Protein AF-A0ABD2ZLQ4-F1 (afdb_monomer)

Radius of gyration: 20.88 Å; Cα contacts (8 Å, |Δi|>4): 269; chains: 1; bounding box: 53×41×51 Å

Sequence (184 aa):
MVAVKELLEQHLCVRVREGKVFFWFDNWTGYGPLTCSTPPQFDILLNQAWRGNSWDVDLIHASCLSFNLGWLSDKSLNLSYEKDIFSWILLPLLKFKVRHATSISWLQSDLIHCLHQIQQPKIHHVVNWNKPPKGFYKLNTDGACKSSSGRGLIREHQGNVHSAFSSWYSVNGTSLKAEAFALL

Solvent-accessible surface area (backbone atoms only — not comparable to full-atom values): 11184 Å² total; per-residue (Å²): 114,66,70,60,50,58,54,47,59,42,29,34,31,63,51,68,18,48,24,90,44,54,53,47,64,34,21,86,80,75,84,28,26,48,43,80,82,52,71,58,80,55,91,48,37,33,49,70,40,45,49,96,91,39,71,39,58,67,63,50,38,74,25,31,77,86,62,86,62,76,71,51,79,82,57,83,80,76,69,42,96,47,80,60,43,53,26,40,47,88,46,104,89,44,79,44,78,67,83,79,92,76,87,74,94,76,46,82,63,53,48,66,49,44,71,77,57,79,83,72,88,85,83,84,79,86,84,73,94,69,65,38,59,85,96,38,72,41,81,47,63,47,30,36,35,94,74,25,21,23,27,34,39,36,20,35,38,90,58,51,78,75,46,74,52,72,52,74,67,88,49,93,68,45,52,70,51,19,39,58,57,25,76,108

Structure (mmCIF, N/CA/C/O backbone):
data_AF-A0ABD2ZLQ4-F1
#
_entry.id   AF-A0ABD2ZLQ4-F1
#
loop_
_atom_site.group_PDB
_atom_site.id
_atom_site.type_symbol
_atom_site.label_atom_id
_atom_site.label_alt_id
_atom_site.label_comp_id
_atom_site.label_asym_id
_atom_site.label_entity_id
_atom_site.label_seq_id
_atom_site.pdbx_PDB_ins_code
_atom_site.Cartn_x
_atom_site.Cartn_y
_atom_site.Cartn_z
_atom_site.occupancy
_atom_site.B_iso_or_equiv
_atom_site.auth_seq_id
_atom_site.auth_comp_id
_atom_site.auth_asym_id
_atom_site.auth_atom_id
_atom_site.pdbx_PDB_model_num
ATOM 1 N N . MET A 1 1 ? 5.084 4.001 16.561 1.00 40.03 1 MET A N 1
ATOM 2 C CA . MET A 1 1 ? 4.147 3.691 15.450 1.00 40.03 1 MET A CA 1
ATOM 3 C C . MET A 1 1 ? 4.720 3.998 14.055 1.00 40.03 1 MET A C 1
ATOM 5 O O . MET A 1 1 ? 4.479 3.211 13.153 1.00 40.03 1 MET A O 1
ATOM 9 N N . VAL A 1 2 ? 5.506 5.072 13.868 1.00 37.88 2 VAL A N 1
ATOM 10 C CA . VAL A 1 2 ? 6.148 5.427 12.575 1.00 37.88 2 VAL A CA 1
ATOM 11 C C . VAL A 1 2 ? 7.155 4.368 12.094 1.00 37.88 2 VAL A C 1
ATOM 13 O O . VAL A 1 2 ? 7.028 3.883 10.978 1.00 37.88 2 VAL A O 1
ATOM 16 N N . ALA A 1 3 ? 8.040 3.892 12.976 1.00 45.16 3 ALA A N 1
ATOM 17 C CA . ALA A 1 3 ? 9.060 2.897 12.621 1.00 45.16 3 ALA A CA 1
ATOM 18 C C . ALA A 1 3 ? 8.490 1.547 12.132 1.00 45.16 3 ALA A C 1
ATOM 20 O O . ALA A 1 3 ? 9.051 0.912 11.250 1.00 45.16 3 ALA A O 1
ATOM 21 N N . VAL A 1 4 ? 7.346 1.107 12.674 1.00 46.72 4 VAL A N 1
ATOM 22 C CA . VAL A 1 4 ? 6.688 -0.146 12.248 1.00 46.72 4 VAL A CA 1
ATOM 23 C C . VAL A 1 4 ? 6.050 0.014 10.870 1.00 46.72 4 VAL A C 1
ATOM 25 O O . VAL A 1 4 ? 6.062 -0.921 10.079 1.00 46.72 4 VAL A O 1
ATOM 28 N N . LYS A 1 5 ? 5.510 1.199 10.569 1.00 51.84 5 LYS A N 1
ATOM 29 C CA . LYS A 1 5 ? 4.950 1.515 9.254 1.00 51.84 5 LYS A CA 1
ATOM 30 C C . LYS A 1 5 ? 6.048 1.545 8.186 1.00 51.84 5 LYS A C 1
ATOM 32 O O . LYS A 1 5 ? 5.888 0.889 7.165 1.00 51.84 5 LYS A O 1
ATOM 37 N N . GLU A 1 6 ? 7.144 2.254 8.447 1.00 58.50 6 GLU A N 1
ATOM 38 C CA . GLU A 1 6 ? 8.298 2.326 7.538 1.00 58.50 6 GLU A CA 1
ATOM 39 C C . GLU A 1 6 ? 8.887 0.935 7.286 1.00 58.50 6 GLU A C 1
ATOM 41 O O . GLU A 1 6 ? 9.152 0.566 6.145 1.00 58.50 6 GLU A O 1
ATOM 46 N N . LEU A 1 7 ? 9.003 0.119 8.339 1.00 60.62 7 LEU A N 1
ATOM 47 C CA . LEU A 1 7 ? 9.470 -1.257 8.218 1.00 60.62 7 LEU A CA 1
ATOM 48 C C . LEU A 1 7 ? 8.496 -2.120 7.414 1.00 60.62 7 LEU A C 1
ATOM 50 O O . LEU A 1 7 ? 8.934 -2.904 6.581 1.00 60.62 7 LEU A O 1
ATOM 54 N N . LEU A 1 8 ? 7.184 -1.982 7.615 1.00 60.31 8 LEU A N 1
ATOM 55 C CA . LEU A 1 8 ? 6.205 -2.714 6.817 1.00 60.31 8 LEU A CA 1
ATOM 56 C C . LEU A 1 8 ? 6.315 -2.327 5.343 1.00 60.31 8 LEU A C 1
ATOM 58 O O . LEU A 1 8 ? 6.498 -3.221 4.525 1.00 60.31 8 LEU A O 1
ATOM 62 N N . GLU A 1 9 ? 6.276 -1.035 5.008 1.00 62.81 9 GLU A N 1
ATOM 63 C CA . GLU A 1 9 ? 6.362 -0.531 3.625 1.00 62.81 9 GLU A CA 1
ATOM 64 C C . GLU A 1 9 ? 7.596 -1.064 2.874 1.00 62.81 9 GLU A C 1
ATOM 66 O O . GLU A 1 9 ? 7.492 -1.396 1.696 1.00 62.81 9 GLU A O 1
ATOM 71 N N . GLN A 1 10 ? 8.724 -1.274 3.561 1.00 64.75 10 GLN A N 1
ATOM 72 C CA . GLN A 1 10 ? 9.926 -1.892 2.980 1.00 64.75 10 GLN A CA 1
ATOM 73 C C . GLN A 1 10 ? 9.760 -3.381 2.607 1.00 64.75 10 GLN A C 1
ATOM 75 O O . GLN A 1 10 ? 10.488 -3.909 1.765 1.00 64.75 10 GLN A O 1
ATOM 80 N N . HIS A 1 11 ? 8.801 -4.074 3.217 1.00 63.16 11 HIS A N 1
ATOM 81 C CA . HIS A 1 11 ? 8.560 -5.514 3.072 1.00 63.16 11 HIS A CA 1
ATOM 82 C C . HIS A 1 11 ? 7.253 -5.837 2.331 1.00 63.16 11 HIS A C 1
ATOM 84 O O . HIS A 1 11 ? 6.799 -6.990 2.318 1.00 63.16 11 HIS A O 1
ATOM 90 N N . LEU A 1 12 ? 6.629 -4.827 1.721 1.00 68.06 12 LEU A N 1
ATOM 91 C CA . LEU A 1 12 ? 5.508 -5.019 0.813 1.00 68.06 12 LEU A CA 1
ATOM 92 C C . LEU A 1 12 ? 6.016 -5.650 -0.486 1.00 68.06 12 LEU A C 1
ATOM 94 O O . LEU A 1 12 ? 6.976 -5.171 -1.075 1.00 68.06 12 LEU A O 1
ATOM 98 N N . CYS A 1 13 ? 5.368 -6.728 -0.913 1.00 67.69 13 CYS A N 1
ATOM 99 C CA . CYS A 1 13 ? 5.617 -7.386 -2.186 1.00 67.69 13 CYS A CA 1
ATOM 100 C C . CYS A 1 13 ? 4.288 -7.581 -2.913 1.00 67.69 13 CYS A C 1
ATOM 102 O O . CYS A 1 13 ? 3.323 -8.127 -2.358 1.00 67.69 13 CYS A O 1
ATOM 104 N N . VAL A 1 14 ? 4.230 -7.180 -4.175 1.00 71.25 14 VAL A N 1
ATOM 105 C CA . VAL A 1 14 ? 3.066 -7.392 -5.019 1.00 71.25 14 VAL A CA 1
ATOM 106 C C . VAL A 1 14 ? 3.261 -8.652 -5.845 1.00 71.25 14 VAL A C 1
ATOM 108 O O . VAL A 1 14 ? 4.227 -8.838 -6.578 1.00 71.25 14 VAL A O 1
ATOM 111 N N . ARG A 1 15 ? 2.273 -9.544 -5.794 1.00 74.38 15 ARG A N 1
ATOM 112 C CA . ARG A 1 15 ? 2.113 -10.544 -6.844 1.00 74.38 15 ARG A CA 1
ATOM 113 C C . ARG A 1 15 ? 1.428 -9.875 -8.026 1.00 74.38 15 ARG A C 1
ATOM 115 O O . ARG A 1 15 ? 0.209 -9.691 -8.017 1.00 74.38 15 ARG A O 1
ATOM 122 N N . VAL A 1 16 ? 2.239 -9.549 -9.018 1.00 76.25 16 VAL A N 1
ATOM 123 C CA . VAL A 1 16 ? 1.804 -8.913 -10.260 1.00 76.25 16 VAL A CA 1
ATOM 124 C C . VAL A 1 16 ? 0.937 -9.814 -11.092 1.00 76.25 16 VAL A C 1
ATOM 126 O O . VAL A 1 16 ? 1.206 -11.007 -11.240 1.00 76.25 16 VAL A O 1
ATOM 129 N N . ARG A 1 17 ? -0.098 -9.188 -11.636 1.00 84.38 17 ARG A N 1
ATOM 130 C CA . ARG A 1 17 ? -1.042 -9.732 -12.592 1.00 84.38 17 ARG A CA 1
ATOM 131 C C . ARG A 1 17 ? -1.332 -8.672 -13.651 1.00 84.38 17 ARG A C 1
ATOM 133 O O . ARG A 1 17 ? -0.634 -8.651 -14.653 1.00 84.38 17 ARG A O 1
ATOM 140 N N . GLU A 1 18 ? -2.268 -7.755 -13.433 1.00 86.38 18 GLU A N 1
ATOM 141 C CA . GLU A 1 18 ? -2.544 -6.667 -14.384 1.00 86.38 18 GLU A CA 1
ATOM 142 C C . GLU A 1 18 ? -1.438 -5.597 -14.451 1.00 86.38 18 GLU A C 1
ATOM 144 O O . GLU A 1 18 ? -1.413 -4.791 -15.385 1.00 86.38 18 GLU A O 1
ATOM 149 N N . GLY A 1 19 ? -0.524 -5.571 -13.472 1.00 83.50 19 GLY A N 1
ATOM 150 C CA . GLY A 1 19 ? 0.633 -4.676 -13.463 1.00 83.50 19 GLY A CA 1
ATOM 151 C C . GLY A 1 19 ? 0.264 -3.203 -13.270 1.00 83.50 19 GLY A C 1
ATOM 152 O O . GLY A 1 19 ? 0.996 -2.324 -13.722 1.00 83.50 19 GLY A O 1
ATOM 153 N N . LYS A 1 20 ? -0.854 -2.919 -12.590 1.00 87.12 20 LYS A N 1
ATOM 154 C CA . LYS A 1 20 ? -1.306 -1.570 -12.201 1.00 87.12 20 LYS A CA 1
ATOM 155 C C . LYS A 1 20 ? -0.690 -1.119 -10.876 1.00 87.12 20 LYS A C 1
ATOM 157 O O . LYS A 1 20 ? -1.311 -0.415 -10.080 1.00 87.12 20 LYS A O 1
ATOM 162 N N . VAL A 1 21 ? 0.551 -1.512 -10.654 1.00 82.50 21 VAL A N 1
ATOM 163 C CA . VAL A 1 21 ? 1.345 -1.146 -9.488 1.00 82.50 21 VAL A CA 1
ATOM 164 C C . VAL A 1 21 ? 2.603 -0.431 -9.928 1.00 82.50 21 VAL A C 1
ATOM 166 O O . VAL A 1 21 ? 3.103 -0.658 -11.030 1.00 82.50 21 VAL A O 1
ATOM 169 N N . PHE A 1 22 ? 3.087 0.467 -9.077 1.00 86.75 22 PHE A N 1
ATOM 170 C CA . PHE A 1 22 ? 4.250 1.277 -9.391 1.00 86.75 22 PHE A CA 1
ATOM 171 C C . PHE A 1 22 ? 5.526 0.442 -9.345 1.00 86.75 22 PHE A C 1
ATOM 173 O O . PHE A 1 22 ? 5.791 -0.255 -8.368 1.00 86.75 22 PHE A O 1
ATOM 180 N N . PHE A 1 23 ? 6.334 0.558 -10.394 1.00 87.00 23 PHE A N 1
ATOM 181 C CA . PHE A 1 23 ? 7.599 -0.158 -10.532 1.00 87.00 23 PHE A CA 1
ATOM 182 C C . PHE A 1 23 ? 8.566 0.144 -9.374 1.00 87.00 23 PHE A C 1
ATOM 184 O O . PHE A 1 23 ? 9.123 -0.774 -8.782 1.00 87.00 23 PHE A O 1
ATOM 191 N N . TRP A 1 24 ? 8.708 1.419 -9.001 1.00 85.00 24 TRP A N 1
ATOM 192 C CA . TRP A 1 24 ? 9.728 1.888 -8.055 1.00 85.00 24 TRP A CA 1
ATOM 193 C C . TRP A 1 24 ? 9.442 1.594 -6.576 1.00 85.00 24 TRP A C 1
ATOM 195 O O . TRP A 1 24 ? 10.364 1.606 -5.757 1.00 85.00 24 TRP A O 1
ATOM 205 N N . PHE A 1 25 ? 8.180 1.344 -6.223 1.00 80.56 25 PHE A N 1
ATOM 206 C CA . PHE A 1 25 ? 7.727 1.299 -4.827 1.00 80.56 25 PHE A CA 1
ATOM 207 C C . PHE A 1 25 ? 7.494 -0.107 -4.285 1.00 80.56 25 PHE A C 1
ATOM 209 O O . PHE A 1 25 ? 7.237 -0.254 -3.094 1.00 80.56 25 PHE A O 1
ATOM 216 N N . ASP A 1 26 ? 7.575 -1.131 -5.130 1.00 73.81 26 ASP A N 1
ATOM 217 C CA . ASP A 1 26 ? 7.398 -2.510 -4.692 1.00 73.81 26 ASP A CA 1
ATOM 218 C C . ASP A 1 26 ? 8.738 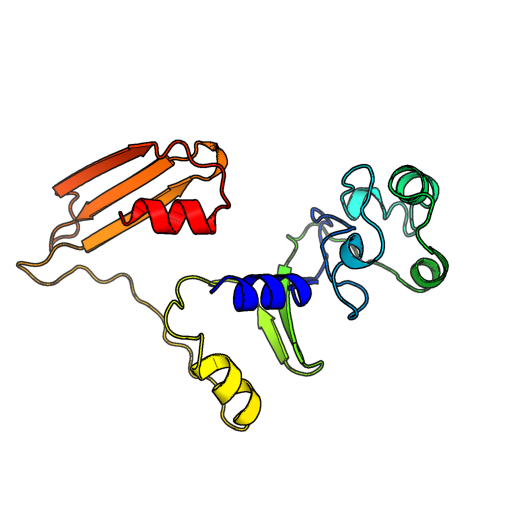-3.241 -4.548 1.00 73.81 26 ASP A C 1
ATOM 220 O O . ASP A 1 26 ? 9.728 -2.933 -5.219 1.00 73.81 26 ASP A O 1
ATOM 224 N N . ASN A 1 27 ? 8.771 -4.220 -3.644 1.00 71.19 27 ASN A N 1
ATOM 225 C CA . ASN A 1 27 ? 9.958 -5.008 -3.341 1.00 71.19 27 ASN A CA 1
ATOM 226 C C . ASN A 1 27 ? 10.058 -6.245 -4.254 1.00 71.19 27 ASN A C 1
ATOM 228 O O . ASN A 1 27 ? 10.013 -7.392 -3.802 1.00 71.19 27 ASN A O 1
ATOM 232 N N . TRP A 1 28 ? 10.196 -6.022 -5.564 1.00 69.00 28 TRP A N 1
ATOM 233 C CA . TRP A 1 28 ? 10.358 -7.101 -6.553 1.00 69.00 28 TRP A CA 1
ATOM 234 C C . TRP A 1 28 ? 11.663 -7.892 -6.381 1.00 69.00 28 TRP A C 1
ATOM 236 O O . TRP A 1 28 ? 11.757 -9.049 -6.797 1.00 69.00 28 TRP A O 1
ATOM 246 N N . THR A 1 29 ? 12.696 -7.251 -5.827 1.00 66.12 29 THR A N 1
ATOM 247 C CA . THR A 1 29 ? 14.062 -7.789 -5.728 1.00 66.12 29 THR A CA 1
ATOM 248 C C . THR A 1 29 ? 14.315 -8.554 -4.432 1.00 66.12 29 THR A C 1
ATOM 250 O O . THR A 1 29 ? 15.265 -9.328 -4.365 1.00 66.12 29 THR A O 1
ATOM 253 N N . GLY A 1 30 ? 13.482 -8.353 -3.409 1.00 64.06 30 GLY A N 1
ATOM 254 C CA . GLY A 1 30 ? 13.710 -8.840 -2.049 1.00 64.06 30 GLY A CA 1
ATOM 255 C C . GLY A 1 30 ? 14.616 -7.937 -1.200 1.00 64.06 30 GLY A C 1
ATOM 256 O O . GLY A 1 30 ? 14.757 -8.204 -0.010 1.00 64.06 30 GLY A O 1
ATOM 257 N N . TYR A 1 31 ? 15.188 -6.866 -1.765 1.00 67.31 31 TYR A N 1
ATOM 258 C CA . TYR A 1 31 ? 16.087 -5.930 -1.066 1.00 67.31 31 TYR A CA 1
ATOM 259 C C . TYR A 1 31 ? 15.407 -4.630 -0.611 1.00 67.31 31 TYR A C 1
ATOM 261 O O . TYR A 1 31 ? 16.066 -3.729 -0.099 1.00 67.31 31 TYR A O 1
ATOM 269 N N . GLY A 1 32 ? 14.091 -4.540 -0.781 1.00 68.94 32 GLY A N 1
ATOM 270 C CA . GLY A 1 32 ? 13.289 -3.354 -0.503 1.00 68.94 32 GLY A CA 1
ATOM 271 C C . GLY A 1 32 ? 12.820 -2.656 -1.785 1.00 68.94 32 GLY A C 1
ATOM 272 O O . GLY A 1 32 ? 13.180 -3.068 -2.892 1.00 68.94 32 GLY A O 1
ATOM 273 N N . PRO A 1 33 ? 11.996 -1.605 -1.650 1.00 78.81 33 PRO A N 1
ATOM 274 C CA . PRO A 1 33 ? 11.586 -0.761 -2.765 1.00 78.81 33 PRO A CA 1
ATOM 275 C C . PRO A 1 33 ? 12.791 -0.151 -3.487 1.00 78.81 33 PRO A C 1
ATOM 277 O O . PRO A 1 33 ? 13.725 0.346 -2.854 1.00 78.81 33 PRO A O 1
ATOM 280 N N . LEU A 1 34 ? 12.748 -0.114 -4.818 1.00 79.44 34 LEU A N 1
ATOM 281 C CA . LEU A 1 34 ? 13.835 0.442 -5.635 1.00 79.44 34 LEU A CA 1
ATOM 282 C C . LEU A 1 34 ? 14.079 1.936 -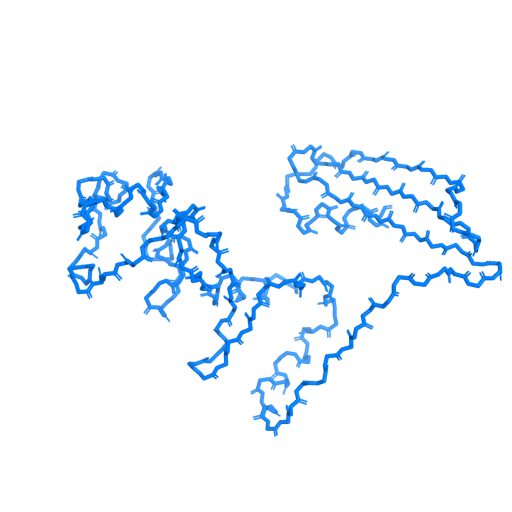5.355 1.00 79.44 34 LEU A C 1
ATOM 284 O O . LEU A 1 34 ? 15.215 2.407 -5.439 1.00 79.44 34 LEU A O 1
ATOM 288 N N . THR A 1 35 ? 13.038 2.667 -4.938 1.00 80.44 35 THR A N 1
ATOM 289 C CA . THR A 1 35 ? 13.145 4.080 -4.543 1.00 80.44 35 THR A CA 1
ATOM 290 C C . THR A 1 35 ? 14.100 4.331 -3.371 1.00 80.44 35 THR A C 1
ATOM 292 O O . THR A 1 35 ? 14.519 5.471 -3.182 1.00 80.44 35 THR A O 1
ATOM 295 N N . CYS A 1 36 ? 14.441 3.312 -2.572 1.00 75.00 36 CYS A N 1
ATOM 296 C CA . CYS A 1 36 ? 15.384 3.462 -1.464 1.00 75.00 36 CYS A CA 1
ATOM 297 C C . CYS A 1 36 ? 16.826 3.657 -1.947 1.00 75.00 36 CYS A C 1
ATOM 299 O O . CYS A 1 36 ? 17.608 4.319 -1.271 1.00 75.00 36 CYS A O 1
ATOM 301 N N . SER A 1 37 ? 17.185 3.083 -3.098 1.00 72.75 37 SER A N 1
ATOM 302 C CA . SER A 1 37 ? 18.530 3.205 -3.671 1.00 72.75 37 SER A CA 1
ATOM 303 C C . SER A 1 37 ? 18.632 4.387 -4.627 1.00 72.75 37 SER A C 1
ATOM 305 O O . SER A 1 37 ? 19.646 5.082 -4.644 1.00 72.75 37 SER A O 1
ATOM 307 N N . THR A 1 38 ? 17.583 4.623 -5.415 1.00 76.06 38 THR A N 1
ATOM 308 C CA . THR A 1 38 ? 17.546 5.692 -6.414 1.00 76.06 38 THR A CA 1
ATOM 309 C C . THR A 1 38 ? 16.118 6.222 -6.557 1.00 76.06 38 THR A C 1
ATOM 311 O O . THR A 1 38 ? 15.254 5.488 -7.045 1.00 76.06 38 THR A O 1
ATOM 314 N N . PRO A 1 39 ? 15.830 7.471 -6.153 1.00 81.50 39 PRO A N 1
ATOM 315 C CA . PRO A 1 39 ? 14.506 8.048 -6.343 1.00 81.50 39 PRO A CA 1
ATOM 316 C C . PRO A 1 39 ? 14.251 8.310 -7.839 1.00 81.50 39 PRO A C 1
ATOM 318 O O . PRO A 1 39 ? 15.116 8.883 -8.512 1.00 81.50 39 PRO A O 1
ATOM 321 N N . PRO A 1 40 ? 13.091 7.903 -8.381 1.00 86.50 40 PRO A N 1
ATOM 322 C CA . PRO A 1 40 ? 12.744 8.182 -9.767 1.00 86.50 40 PRO A CA 1
ATOM 323 C C . PRO A 1 40 ? 12.332 9.647 -9.960 1.00 86.50 40 PRO A C 1
ATOM 325 O O . PRO A 1 40 ? 11.836 10.301 -9.045 1.00 86.50 40 PRO A O 1
ATOM 328 N N . GLN A 1 41 ? 12.498 10.155 -11.179 1.00 86.75 41 GLN A N 1
ATOM 329 C CA . GLN A 1 41 ? 12.005 11.475 -11.584 1.00 86.75 41 GLN A CA 1
ATOM 330 C C . GLN A 1 41 ? 10.482 11.492 -11.752 1.00 86.75 41 GLN A C 1
ATOM 332 O O . GLN A 1 41 ? 9.846 12.520 -11.532 1.00 86.75 41 GLN A O 1
ATOM 337 N N . PHE A 1 42 ? 9.901 10.361 -12.155 1.00 87.06 42 PHE A N 1
ATOM 338 C CA . PHE A 1 42 ? 8.462 10.178 -12.292 1.00 87.06 42 PHE A CA 1
ATOM 339 C C . PHE A 1 42 ? 8.070 8.713 -12.100 1.00 87.06 42 PHE A C 1
ATOM 341 O O . PHE A 1 42 ? 8.869 7.795 -12.300 1.00 87.06 42 PHE A O 1
ATOM 348 N N . ASP A 1 43 ? 6.806 8.503 -11.744 1.00 87.69 43 ASP A N 1
ATOM 349 C CA . ASP A 1 43 ? 6.264 7.176 -11.488 1.00 87.69 43 ASP A CA 1
ATOM 350 C C . ASP A 1 43 ? 5.879 6.468 -12.786 1.00 87.69 43 ASP A C 1
ATOM 352 O O . ASP A 1 43 ? 5.254 7.051 -13.674 1.00 87.69 43 ASP A O 1
ATOM 356 N N . ILE A 1 44 ? 6.198 5.177 -12.864 1.00 91.44 44 ILE A N 1
ATOM 357 C CA . ILE A 1 44 ? 5.780 4.297 -13.957 1.00 91.44 44 ILE A CA 1
ATOM 358 C C . ILE A 1 44 ? 5.063 3.078 -13.387 1.00 91.44 44 ILE A C 1
ATOM 360 O O . ILE A 1 44 ? 5.460 2.523 -12.355 1.00 91.44 44 ILE A O 1
ATOM 364 N N . LEU A 1 45 ? 3.990 2.659 -14.054 1.00 90.25 45 LEU A N 1
ATOM 365 C CA . LEU A 1 45 ? 3.326 1.397 -13.755 1.00 90.25 45 LEU A CA 1
ATOM 366 C C . LEU A 1 45 ? 4.104 0.241 -14.368 1.00 90.25 45 LEU A C 1
ATOM 368 O O . LEU A 1 45 ? 4.718 0.356 -15.429 1.00 90.25 45 LEU A O 1
ATOM 372 N N . LEU A 1 46 ? 4.026 -0.914 -13.726 1.00 87.94 46 LEU A N 1
ATOM 373 C CA . LEU A 1 46 ? 4.746 -2.091 -14.174 1.00 87.94 46 LEU A CA 1
ATOM 374 C C . LEU A 1 46 ? 4.309 -2.559 -15.568 1.00 87.94 46 LEU A C 1
ATOM 376 O O . LEU A 1 46 ? 5.145 -2.955 -16.368 1.00 87.94 46 LEU A O 1
ATOM 380 N N . ASN A 1 47 ? 3.022 -2.456 -15.899 1.00 90.31 47 ASN A N 1
ATOM 381 C CA . ASN A 1 47 ? 2.519 -2.768 -17.241 1.00 90.31 47 ASN A CA 1
ATOM 382 C C . ASN A 1 47 ? 2.899 -1.729 -18.314 1.00 90.31 47 ASN A C 1
ATOM 384 O O . ASN A 1 47 ? 2.712 -1.975 -19.504 1.00 90.31 47 ASN A O 1
ATOM 388 N N . GLN A 1 48 ? 3.426 -0.569 -17.916 1.00 91.69 48 GLN A N 1
ATOM 389 C CA . GLN A 1 48 ? 4.053 0.376 -18.835 1.00 91.69 48 GLN A CA 1
ATOM 390 C C . GLN A 1 48 ? 5.517 0.001 -19.053 1.00 91.69 48 GLN A C 1
ATOM 392 O O . GLN A 1 48 ? 5.971 0.060 -20.190 1.00 91.69 48 GLN A O 1
ATOM 397 N N . ALA A 1 49 ? 6.203 -0.415 -17.983 1.00 90.38 49 ALA A N 1
ATOM 398 C CA . ALA A 1 49 ? 7.602 -0.832 -17.990 1.00 90.38 49 ALA A CA 1
ATOM 399 C C . ALA A 1 49 ? 7.838 -2.227 -18.600 1.00 90.38 49 ALA A C 1
ATOM 401 O O . ALA A 1 49 ? 8.943 -2.500 -19.048 1.00 90.38 49 ALA A O 1
ATOM 402 N N . TRP A 1 50 ? 6.835 -3.111 -18.630 1.00 90.56 50 TRP A N 1
ATOM 403 C CA . TRP A 1 50 ? 6.907 -4.451 -19.226 1.00 90.56 50 TRP A CA 1
ATOM 404 C C . TRP A 1 50 ? 5.943 -4.565 -20.410 1.00 90.56 50 TRP A C 1
ATOM 406 O O . TRP A 1 50 ? 4.724 -4.628 -20.227 1.00 90.56 50 TRP A O 1
ATOM 416 N N . ARG A 1 51 ? 6.482 -4.596 -21.634 1.00 86.69 51 ARG A N 1
ATOM 417 C CA . ARG A 1 51 ? 5.721 -4.615 -22.893 1.00 86.69 51 ARG A CA 1
ATOM 418 C C . ARG A 1 51 ? 6.259 -5.683 -23.826 1.00 86.69 51 ARG A C 1
ATOM 420 O O . ARG A 1 51 ? 7.459 -5.846 -23.956 1.00 86.69 51 ARG A O 1
ATOM 427 N N . GLY A 1 52 ? 5.367 -6.406 -24.502 1.00 84.12 52 GLY A N 1
ATOM 428 C CA . GLY A 1 52 ? 5.790 -7.370 -25.525 1.00 84.12 52 GLY A CA 1
ATOM 429 C C . GLY A 1 52 ? 6.744 -8.453 -25.004 1.00 84.12 52 GLY A C 1
ATOM 430 O O . GLY A 1 52 ? 7.587 -8.923 -25.758 1.00 84.12 52 GLY A O 1
ATOM 431 N N . ASN A 1 53 ? 6.604 -8.844 -23.730 1.00 86.56 53 ASN A N 1
ATOM 432 C CA . ASN A 1 53 ? 7.473 -9.808 -23.048 1.00 86.56 53 ASN A CA 1
ATOM 433 C C . ASN A 1 53 ? 8.929 -9.334 -22.843 1.00 86.56 53 ASN A C 1
ATOM 435 O O . ASN A 1 53 ? 9.835 -10.156 -22.711 1.00 86.56 53 ASN A O 1
ATOM 439 N N . SER A 1 54 ? 9.149 -8.019 -22.807 1.00 90.06 54 SER A N 1
ATOM 440 C CA . SER A 1 54 ? 10.433 -7.398 -22.488 1.00 90.06 54 SER A CA 1
ATOM 441 C C . SER A 1 54 ? 10.257 -6.126 -21.650 1.00 90.06 54 SER A C 1
ATOM 443 O O . SER A 1 54 ? 9.164 -5.562 -21.544 1.00 90.06 54 SER A O 1
ATOM 445 N N . TRP A 1 55 ? 11.347 -5.676 -21.027 1.00 91.19 55 TRP A N 1
ATOM 446 C CA . TRP A 1 55 ? 11.387 -4.398 -20.317 1.00 91.19 55 TRP A CA 1
ATOM 447 C C . TRP A 1 55 ? 11.570 -3.232 -21.293 1.00 91.19 55 TRP A C 1
ATOM 449 O O . TRP A 1 55 ? 12.435 -3.280 -22.167 1.00 91.19 55 TRP A O 1
ATOM 459 N N . ASP A 1 56 ? 10.793 -2.167 -21.107 1.00 93.31 56 ASP A N 1
ATOM 460 C CA . ASP A 1 56 ? 10.961 -0.875 -21.772 1.00 93.31 56 ASP A CA 1
ATOM 461 C C . ASP A 1 56 ? 12.108 -0.115 -21.087 1.00 93.31 56 ASP A C 1
ATOM 463 O O . ASP A 1 56 ? 11.918 0.691 -20.172 1.00 93.31 56 ASP A O 1
ATOM 467 N N . VAL A 1 57 ? 13.330 -0.479 -21.481 1.00 90.88 57 VAL A N 1
ATOM 468 C CA . VAL A 1 57 ? 14.586 0.057 -20.938 1.00 90.88 57 VAL A CA 1
ATOM 469 C C . VAL A 1 57 ? 14.611 1.575 -21.062 1.00 90.88 57 VAL A C 1
ATOM 471 O O . VAL A 1 57 ? 14.956 2.236 -20.089 1.00 90.88 57 VAL A O 1
ATOM 474 N N . ASP A 1 58 ? 14.192 2.123 -22.203 1.00 91.94 58 ASP A N 1
ATOM 475 C CA . ASP A 1 58 ? 14.211 3.562 -22.468 1.00 91.94 58 ASP A CA 1
ATOM 476 C C . ASP A 1 58 ? 13.283 4.322 -21.514 1.00 91.94 58 ASP A C 1
ATOM 478 O O . ASP A 1 58 ? 13.688 5.330 -20.931 1.00 91.94 58 ASP A O 1
ATOM 482 N N . LEU A 1 59 ? 12.067 3.812 -21.281 1.00 92.88 59 LEU A N 1
ATOM 483 C CA . LEU A 1 59 ? 11.137 4.389 -20.310 1.00 92.88 59 LEU A CA 1
ATOM 484 C C . LEU A 1 59 ? 11.716 4.372 -18.888 1.00 92.88 59 LEU A C 1
ATOM 486 O O . LEU A 1 59 ? 11.6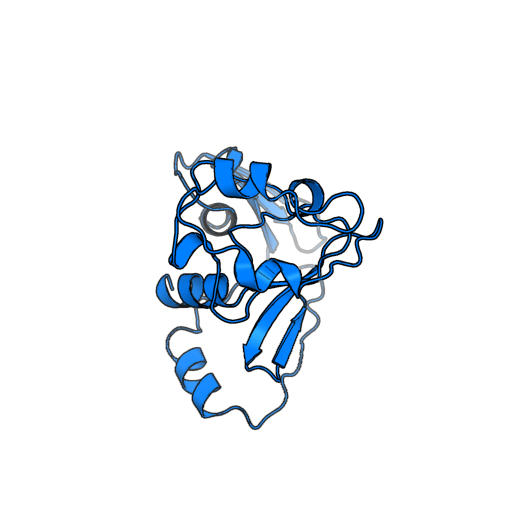31 5.373 -18.171 1.00 92.88 59 LEU A O 1
ATOM 490 N N . ILE A 1 60 ? 12.313 3.251 -18.472 1.00 90.75 60 ILE A N 1
ATOM 491 C CA . ILE A 1 60 ? 12.896 3.133 -17.130 1.00 90.75 60 ILE A CA 1
ATOM 492 C C . ILE A 1 60 ? 14.098 4.075 -16.999 1.00 90.75 60 ILE A C 1
ATOM 494 O O . ILE A 1 60 ? 14.183 4.804 -16.010 1.00 90.75 60 ILE A O 1
ATOM 498 N N . HIS A 1 61 ? 14.969 4.137 -18.006 1.00 90.50 61 HIS A N 1
ATOM 499 C CA . HIS A 1 61 ? 16.137 5.016 -18.023 1.00 90.50 61 HIS A CA 1
ATOM 500 C C . HIS A 1 61 ? 15.739 6.496 -18.001 1.00 90.50 61 HIS A C 1
ATOM 502 O O . HIS A 1 61 ? 16.364 7.287 -17.296 1.00 90.50 61 HIS A O 1
ATOM 508 N N . ALA A 1 62 ? 14.674 6.868 -18.718 1.00 90.44 62 ALA A N 1
ATOM 509 C CA . ALA A 1 62 ? 14.108 8.213 -18.675 1.00 90.44 62 ALA A CA 1
ATOM 510 C C . ALA A 1 62 ? 13.571 8.560 -17.278 1.00 90.44 62 ALA A C 1
ATOM 512 O O . ALA A 1 62 ? 13.712 9.697 -16.833 1.00 90.44 62 ALA A O 1
ATOM 513 N N . SER A 1 63 ? 12.995 7.586 -16.564 1.00 90.00 63 SER A N 1
ATOM 514 C CA . SER A 1 63 ? 12.519 7.786 -15.189 1.00 90.00 63 SER A CA 1
ATOM 515 C C . SER A 1 63 ? 13.639 7.773 -14.143 1.00 90.00 63 SER A C 1
ATOM 517 O O . SER A 1 63 ? 13.493 8.406 -13.099 1.00 90.00 63 SER A O 1
ATOM 519 N N . CYS A 1 64 ? 14.767 7.104 -14.400 1.00 88.12 64 CYS A N 1
ATOM 520 C CA . CYS A 1 64 ? 15.933 7.108 -13.519 1.00 88.12 64 CYS A CA 1
ATOM 521 C C . CYS A 1 64 ? 17.223 6.720 -14.270 1.00 88.12 64 CYS A C 1
ATOM 523 O O . CYS A 1 64 ? 17.544 5.541 -14.420 1.00 88.12 64 CYS A O 1
ATOM 525 N N . LEU A 1 65 ? 18.000 7.723 -14.696 1.00 81.12 65 LEU A N 1
ATOM 526 C CA . LEU A 1 65 ? 19.233 7.535 -15.481 1.00 81.12 65 LEU A CA 1
ATOM 527 C C . LEU A 1 65 ? 20.334 6.749 -14.753 1.00 81.12 65 LEU A C 1
ATOM 529 O O . LEU A 1 65 ? 21.198 6.167 -15.400 1.00 81.12 65 LEU A O 1
ATOM 533 N N . SER A 1 66 ? 20.341 6.770 -13.421 1.00 81.69 66 SER A N 1
ATOM 534 C CA . SER A 1 66 ? 21.366 6.122 -12.595 1.00 81.69 66 SER A CA 1
ATOM 535 C C . SER A 1 66 ? 21.013 4.688 -12.194 1.00 81.69 66 SER A C 1
ATOM 537 O O . SER A 1 66 ? 21.801 4.041 -11.502 1.00 81.69 66 SER A O 1
ATOM 539 N N . PHE A 1 67 ? 19.843 4.179 -12.589 1.00 82.31 67 PHE A N 1
ATOM 540 C CA . PHE A 1 67 ? 19.390 2.864 -12.161 1.00 82.31 67 PHE A CA 1
ATOM 541 C C . PHE A 1 67 ? 20.053 1.737 -12.965 1.00 82.31 67 PHE A C 1
ATOM 543 O O . PHE A 1 67 ? 20.054 1.737 -14.193 1.00 82.31 67 PHE A O 1
ATOM 550 N N . ASN A 1 68 ? 20.602 0.737 -12.268 1.00 83.31 68 ASN A N 1
ATOM 551 C CA . ASN A 1 68 ? 21.215 -0.422 -12.913 1.00 83.31 68 ASN A CA 1
ATOM 552 C C . ASN A 1 68 ? 20.136 -1.413 -13.385 1.00 83.31 68 ASN A C 1
ATOM 554 O O . ASN A 1 68 ? 19.456 -2.041 -12.572 1.00 83.31 68 ASN A O 1
ATOM 558 N N . LEU A 1 69 ? 20.022 -1.579 -14.704 1.00 82.69 69 LEU A N 1
ATOM 559 C CA . LEU A 1 69 ? 19.018 -2.432 -15.353 1.00 82.69 69 LEU A CA 1
ATOM 560 C C . LEU A 1 69 ? 19.492 -3.873 -15.598 1.00 82.69 69 LEU A C 1
ATOM 562 O O . LEU A 1 69 ? 18.705 -4.692 -16.065 1.00 82.69 69 LEU A O 1
ATOM 566 N N . GLY A 1 70 ? 20.751 -4.209 -15.292 1.00 81.12 70 GLY A N 1
ATOM 567 C CA . GLY A 1 70 ? 21.358 -5.488 -15.682 1.00 81.12 70 GLY A CA 1
ATOM 568 C C . GLY A 1 70 ? 20.571 -6.705 -15.191 1.00 81.12 70 GLY A C 1
ATOM 569 O O . GLY A 1 70 ? 20.330 -7.639 -15.950 1.00 81.12 70 GLY A O 1
ATOM 570 N N . TRP A 1 71 ? 20.072 -6.646 -13.955 1.00 81.25 71 TRP A N 1
ATOM 571 C CA . TRP A 1 71 ? 19.303 -7.730 -13.338 1.00 81.25 71 TRP A CA 1
ATOM 572 C C . TRP A 1 71 ? 17.867 -7.869 -13.872 1.00 81.25 71 TRP A C 1
ATOM 574 O O . TRP A 1 71 ? 17.239 -8.901 -13.639 1.00 81.25 71 TRP A O 1
ATOM 584 N N . LEU A 1 72 ? 17.320 -6.856 -14.559 1.00 81.62 72 LEU A N 1
ATOM 585 C CA . LEU A 1 72 ? 15.962 -6.925 -15.113 1.00 81.62 72 LEU A CA 1
ATOM 586 C C . LEU A 1 72 ? 15.875 -7.921 -16.269 1.00 81.62 72 LEU A C 1
ATOM 588 O O . LEU A 1 72 ? 14.832 -8.541 -16.451 1.00 81.62 72 LEU A O 1
ATOM 592 N N . SER A 1 73 ? 16.964 -8.105 -17.018 1.00 79.50 73 SER A N 1
ATOM 593 C CA . SER A 1 73 ? 17.018 -9.044 -18.146 1.00 79.50 73 SER A CA 1
ATOM 594 C C . SER A 1 73 ? 16.659 -10.484 -17.744 1.00 79.50 73 SER A C 1
ATOM 596 O O . SER A 1 73 ? 15.975 -11.178 -18.492 1.00 79.50 73 SER A O 1
ATOM 598 N N . ASP A 1 74 ? 17.003 -10.882 -16.517 1.00 78.12 74 ASP A N 1
ATOM 599 C CA . ASP A 1 74 ? 16.693 -12.200 -15.950 1.00 78.12 74 ASP A CA 1
ATOM 600 C C . ASP A 1 74 ? 15.273 -12.297 -15.359 1.00 78.12 74 ASP A C 1
ATOM 602 O O . ASP A 1 74 ? 14.836 -13.361 -14.907 1.00 78.12 74 ASP A O 1
ATOM 606 N N . LYS A 1 75 ? 14.529 -11.186 -15.312 1.00 79.75 75 LYS A N 1
ATOM 607 C CA . LYS A 1 75 ? 13.180 -11.124 -14.744 1.00 79.75 75 LYS A CA 1
ATOM 608 C C . LYS A 1 75 ? 12.139 -11.132 -15.846 1.00 79.75 75 LYS A C 1
ATOM 610 O O . LYS A 1 75 ? 12.035 -10.188 -16.622 1.00 79.75 75 LYS A O 1
ATOM 615 N N . SER A 1 76 ? 11.305 -12.166 -15.834 1.00 81.88 76 SER A N 1
ATOM 616 C CA . SER A 1 76 ? 10.101 -12.248 -16.655 1.00 81.88 76 SER A CA 1
ATOM 617 C C . SER A 1 76 ? 8.843 -12.044 -15.817 1.00 81.88 76 SER A C 1
ATOM 619 O O . SER A 1 76 ? 8.750 -12.499 -14.672 1.00 81.88 76 SER A O 1
ATOM 621 N N . LEU A 1 77 ? 7.860 -11.356 -16.398 1.00 81.88 77 LEU A N 1
ATOM 622 C CA . LEU A 1 77 ? 6.550 -11.141 -15.793 1.00 81.88 77 LEU A CA 1
ATOM 623 C C . LEU A 1 77 ? 5.463 -11.814 -16.630 1.00 81.88 77 LEU A C 1
ATOM 625 O O . LEU A 1 77 ? 5.334 -11.570 -17.827 1.00 81.88 77 LEU A O 1
ATOM 629 N N . ASN A 1 78 ? 4.630 -12.612 -15.964 1.00 80.12 78 ASN A N 1
ATOM 630 C CA . ASN A 1 78 ? 3.431 -13.198 -16.555 1.00 80.12 78 ASN A CA 1
ATOM 631 C C . ASN A 1 78 ? 2.224 -12.332 -16.201 1.00 80.12 78 ASN A C 1
ATOM 633 O O . ASN A 1 78 ? 1.526 -12.598 -15.218 1.00 80.12 78 ASN A O 1
ATOM 637 N N . LEU A 1 79 ? 2.017 -11.268 -16.979 1.00 81.81 79 LEU A N 1
ATOM 638 C CA . LEU A 1 79 ? 0.860 -10.401 -16.792 1.00 81.81 79 LEU A CA 1
ATOM 639 C C . LEU A 1 79 ? -0.433 -11.144 -17.155 1.00 81.81 79 LEU A C 1
ATOM 641 O O . LEU A 1 79 ? -0.468 -11.960 -18.076 1.00 81.81 79 LEU A O 1
ATOM 645 N N . SER A 1 80 ? -1.509 -10.852 -16.434 1.00 82.12 80 SER A N 1
ATOM 646 C CA . SER A 1 80 ? -2.843 -11.391 -16.704 1.00 82.12 80 SER A CA 1
ATOM 647 C C . SER A 1 80 ? -3.912 -10.320 -16.498 1.00 82.12 80 SER A C 1
ATOM 649 O O . SER A 1 80 ? -3.630 -9.236 -15.999 1.00 82.12 80 SER A O 1
ATOM 651 N N . TYR A 1 81 ? -5.161 -10.615 -16.862 1.00 82.19 81 TYR A N 1
ATOM 652 C CA . TYR A 1 81 ? -6.286 -9.689 -16.666 1.00 82.19 81 TYR A CA 1
ATOM 653 C C . TYR A 1 81 ? -6.787 -9.621 -15.213 1.00 82.19 81 TYR A C 1
ATOM 655 O O . TYR A 1 81 ? -7.736 -8.899 -14.908 1.00 82.19 81 TYR A O 1
ATOM 663 N N . GLU A 1 82 ? -6.197 -10.401 -14.308 1.00 79.06 82 GLU A N 1
ATOM 664 C CA . GLU A 1 82 ? -6.589 -10.423 -12.905 1.00 79.06 82 GLU A CA 1
ATOM 665 C C . GLU A 1 82 ? -5.970 -9.259 -12.119 1.00 79.06 82 GLU A C 1
ATOM 667 O O . GLU A 1 82 ? -4.885 -8.779 -12.427 1.00 79.06 82 GLU A O 1
ATOM 672 N N . LYS A 1 83 ? -6.630 -8.849 -11.031 1.00 74.88 83 LYS A N 1
ATOM 673 C CA . LYS A 1 83 ? -6.120 -7.789 -10.150 1.00 74.88 83 LYS A CA 1
ATOM 674 C C . LYS A 1 83 ? -4.842 -8.202 -9.424 1.00 74.88 83 LYS A C 1
ATOM 676 O O . LYS A 1 83 ? -4.749 -9.330 -8.924 1.00 74.88 83 LYS A O 1
ATOM 681 N N . ASP A 1 84 ? -3.923 -7.251 -9.299 1.00 74.50 84 ASP A N 1
ATOM 682 C CA . ASP A 1 84 ? -2.692 -7.386 -8.520 1.00 74.50 84 ASP A CA 1
ATOM 683 C C . ASP A 1 84 ? -2.992 -7.740 -7.049 1.00 74.50 84 ASP A C 1
ATOM 685 O O . ASP A 1 84 ? -3.998 -7.313 -6.473 1.00 74.50 84 ASP A O 1
ATOM 689 N N . ILE A 1 85 ? -2.131 -8.555 -6.425 1.00 71.19 85 ILE A N 1
ATOM 690 C CA . ILE A 1 85 ? -2.301 -8.989 -5.028 1.00 71.19 85 ILE A CA 1
ATOM 691 C C . ILE A 1 85 ? -1.138 -8.488 -4.178 1.00 71.19 85 ILE A C 1
ATOM 693 O O . ILE A 1 85 ? -0.020 -8.979 -4.295 1.00 71.19 85 ILE A O 1
ATOM 697 N N . PHE A 1 86 ? -1.433 -7.612 -3.227 1.00 67.94 86 PHE A N 1
ATOM 698 C CA . PHE A 1 86 ? -0.474 -7.137 -2.233 1.00 67.94 86 PHE A CA 1
ATOM 699 C C . PHE A 1 86 ? -0.261 -8.189 -1.137 1.00 67.94 86 PHE A C 1
ATOM 701 O O . PHE A 1 86 ? -1.218 -8.789 -0.630 1.00 67.94 86 PHE A O 1
ATOM 708 N N . SER A 1 87 ? 0.994 -8.452 -0.784 1.00 62.03 87 SER A N 1
ATOM 709 C CA . SER A 1 87 ? 1.388 -9.376 0.282 1.00 62.03 87 SER A CA 1
ATOM 710 C C . SER A 1 87 ? 2.556 -8.810 1.094 1.00 62.03 87 SER A C 1
ATOM 712 O O . SER A 1 87 ? 3.379 -8.082 0.559 1.00 62.03 87 SER A O 1
ATOM 714 N N . TRP A 1 88 ? 2.658 -9.165 2.374 1.00 61.91 88 TRP A N 1
ATOM 715 C CA . TRP A 1 88 ? 3.840 -8.846 3.187 1.00 61.91 88 TRP A CA 1
ATOM 716 C C . TRP A 1 88 ? 4.766 -10.058 3.265 1.00 61.91 88 TRP A C 1
ATOM 718 O O . TRP A 1 88 ? 4.288 -11.177 3.504 1.00 61.91 88 TRP A O 1
ATOM 728 N N . ILE A 1 89 ? 6.070 -9.830 3.103 1.00 53.72 89 ILE A N 1
ATOM 729 C CA . ILE A 1 89 ? 7.115 -10.846 3.270 1.00 53.72 89 ILE A CA 1
ATOM 730 C C . ILE A 1 89 ? 7.963 -10.458 4.481 1.00 53.72 89 ILE A C 1
ATOM 732 O O . ILE A 1 89 ? 8.883 -9.659 4.379 1.00 53.72 89 ILE A O 1
ATOM 736 N N . LEU A 1 90 ? 7.628 -11.013 5.648 1.00 51.94 90 LEU A N 1
ATOM 737 C CA . LEU A 1 90 ? 8.343 -10.718 6.900 1.00 51.94 90 LEU A CA 1
ATOM 738 C C . LEU A 1 90 ? 9.650 -11.531 7.025 1.00 51.94 90 LEU A C 1
ATOM 740 O O . LEU A 1 90 ? 10.571 -11.121 7.717 1.00 51.94 90 LEU A O 1
ATOM 744 N N . LEU A 1 91 ? 9.706 -12.692 6.358 1.00 48.06 91 LEU A N 1
ATOM 745 C CA . LEU A 1 91 ? 10.844 -13.608 6.202 1.00 48.06 91 LEU A CA 1
ATOM 746 C C . LEU A 1 91 ? 10.653 -14.373 4.873 1.00 48.06 91 LEU A C 1
ATOM 748 O O . LEU A 1 91 ? 9.500 -14.531 4.458 1.00 48.06 91 LEU A O 1
ATOM 752 N N . PRO A 1 92 ? 11.704 -14.938 4.238 1.00 40.19 92 PRO A N 1
ATOM 753 C CA . PRO A 1 92 ? 11.592 -15.684 2.971 1.00 40.19 92 PRO A CA 1
ATOM 754 C C . PRO A 1 92 ? 10.541 -16.814 2.975 1.00 40.19 92 PRO A C 1
ATOM 756 O O . PRO A 1 92 ? 10.060 -17.232 1.922 1.00 40.19 92 PRO A O 1
ATOM 759 N N . LEU A 1 93 ? 10.163 -17.289 4.167 1.00 37.66 93 LEU A N 1
ATOM 760 C CA . LEU A 1 93 ? 9.250 -18.408 4.397 1.00 37.66 93 LEU A CA 1
ATOM 761 C C . LEU A 1 93 ? 7.822 -17.997 4.811 1.00 37.66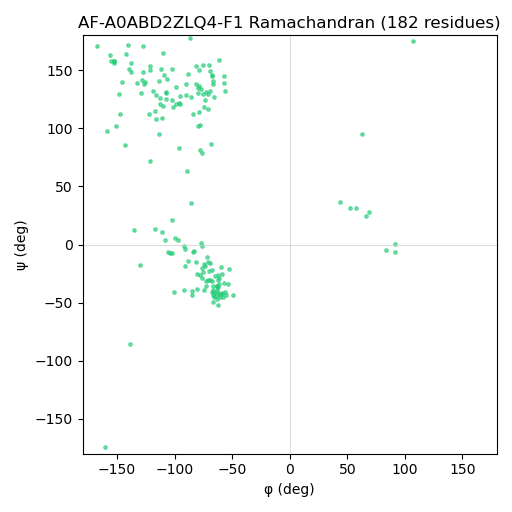 93 LEU A C 1
ATOM 763 O O . LEU A 1 93 ? 6.947 -18.858 4.873 1.00 37.66 93 LEU A O 1
ATOM 767 N N . LEU A 1 94 ? 7.544 -16.713 5.080 1.00 41.62 94 LEU A N 1
ATOM 768 C CA . LEU A 1 94 ? 6.238 -16.255 5.582 1.00 41.62 94 LEU A CA 1
ATOM 769 C C . LEU A 1 94 ? 5.609 -15.215 4.646 1.00 41.62 94 LEU A C 1
ATOM 771 O O . LEU A 1 94 ? 6.086 -14.087 4.544 1.00 41.62 94 LEU A O 1
ATOM 775 N N . LYS A 1 95 ? 4.502 -15.593 3.991 1.00 49.47 95 LYS A N 1
ATOM 776 C CA . LYS A 1 95 ? 3.715 -14.728 3.094 1.00 49.47 95 LYS A CA 1
ATOM 777 C C . LYS A 1 95 ? 2.342 -14.445 3.699 1.00 49.47 95 LYS A C 1
ATOM 779 O O . LYS A 1 95 ? 1.556 -15.369 3.896 1.00 49.47 95 LYS A O 1
ATOM 784 N N . PHE A 1 96 ? 2.016 -13.175 3.923 1.00 50.62 96 PHE A N 1
ATOM 785 C CA . PHE A 1 96 ? 0.685 -12.754 4.377 1.00 50.62 96 PHE A CA 1
ATOM 786 C C . PHE A 1 96 ? -0.060 -12.056 3.237 1.00 50.62 96 PHE A C 1
ATOM 788 O O . PHE A 1 96 ? 0.454 -11.088 2.687 1.00 50.62 96 PHE A O 1
ATOM 795 N N . LYS A 1 97 ? -1.271 -12.512 2.878 1.00 45.69 97 LYS A N 1
ATOM 796 C CA . LYS A 1 97 ? -2.120 -11.821 1.887 1.00 45.69 97 LYS A CA 1
ATOM 797 C C . LYS A 1 97 ? -2.750 -10.580 2.514 1.00 45.69 97 LYS A C 1
ATOM 799 O O . LYS A 1 97 ? -3.405 -10.682 3.551 1.00 45.69 97 LYS A O 1
ATOM 804 N N . VAL A 1 98 ? -2.631 -9.430 1.857 1.00 44.50 98 VAL A N 1
ATOM 805 C CA . VAL A 1 98 ? -3.276 -8.196 2.312 1.00 44.50 98 VAL A CA 1
ATOM 806 C C . VAL A 1 98 ? -4.752 -8.242 1.936 1.00 44.50 98 VAL A C 1
ATOM 808 O O . VAL A 1 98 ? -5.124 -8.064 0.779 1.00 44.50 98 VAL A O 1
ATOM 811 N N . ARG A 1 99 ? -5.606 -8.528 2.921 1.00 37.28 99 ARG A N 1
ATOM 812 C CA . ARG A 1 99 ? -7.055 -8.266 2.834 1.00 3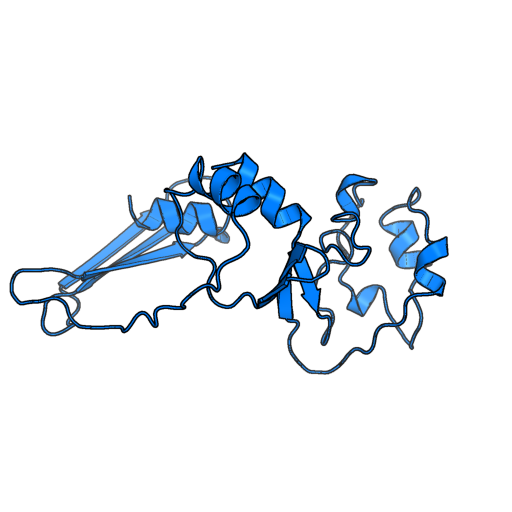7.28 99 ARG A CA 1
ATOM 813 C C . ARG A 1 99 ? -7.611 -7.508 4.041 1.00 37.28 99 ARG A C 1
ATOM 815 O O . ARG A 1 99 ? -8.660 -6.905 3.909 1.00 37.28 99 ARG A O 1
ATOM 822 N N . HIS A 1 100 ? -6.890 -7.470 5.161 1.00 39.81 100 HIS A N 1
ATOM 823 C CA . HIS A 1 100 ? -7.216 -6.652 6.330 1.00 39.81 100 HIS A CA 1
ATOM 824 C C . HIS A 1 100 ? -5.916 -6.293 7.056 1.00 39.81 100 HIS A C 1
ATOM 826 O O . HIS A 1 100 ? -5.335 -7.131 7.739 1.00 39.81 100 HIS A O 1
ATOM 832 N N . ALA A 1 101 ? -5.435 -5.066 6.875 1.00 38.31 101 ALA A N 1
ATOM 833 C CA . ALA A 1 101 ? -4.373 -4.490 7.694 1.00 38.31 101 ALA A CA 1
ATOM 834 C C . ALA A 1 101 ? -4.929 -3.216 8.333 1.00 38.31 101 ALA A C 1
ATOM 836 O O . ALA A 1 101 ? -4.612 -2.106 7.923 1.00 38.31 101 ALA A O 1
ATOM 837 N N . THR A 1 102 ? -5.832 -3.385 9.294 1.00 37.31 102 THR A N 1
ATOM 838 C CA . THR A 1 102 ? -6.365 -2.276 10.087 1.00 37.31 102 THR A CA 1
ATOM 839 C C . THR A 1 102 ? -6.191 -2.571 11.569 1.00 37.31 102 THR A C 1
ATOM 841 O O . THR A 1 102 ? -6.405 -3.697 12.011 1.00 37.31 102 THR A O 1
ATOM 844 N N . SER A 1 103 ? -5.793 -1.514 12.283 1.00 39.50 103 SER A N 1
ATOM 845 C CA . SER A 1 103 ? -5.658 -1.352 13.736 1.00 39.50 103 SER A CA 1
ATOM 846 C C . SER A 1 103 ? -4.650 -2.246 14.455 1.00 39.50 103 SER A C 1
ATOM 848 O O . SER A 1 103 ? -5.031 -3.308 14.933 1.00 39.50 103 SER A O 1
ATOM 850 N N . ILE A 1 104 ? -3.413 -1.776 14.682 1.00 38.22 104 ILE A N 1
ATOM 851 C CA . ILE A 1 104 ? -2.662 -2.240 15.862 1.00 38.22 104 ILE A CA 1
ATOM 852 C C . ILE A 1 104 ? -1.830 -1.105 16.483 1.00 38.22 104 ILE A C 1
ATOM 854 O O . ILE A 1 104 ? -0.645 -0.943 16.206 1.00 38.22 104 ILE A O 1
ATOM 858 N N . SER A 1 105 ? -2.464 -0.321 17.360 1.00 36.19 105 SER A N 1
ATOM 859 C CA . SER A 1 105 ? -1.807 0.666 18.234 1.00 36.19 105 SER A CA 1
ATOM 860 C C . SER A 1 105 ? -1.091 0.038 19.443 1.00 36.19 105 SER A C 1
ATOM 862 O O . SER A 1 105 ? -0.498 0.763 20.231 1.00 36.19 105 SER A O 1
ATOM 864 N N . TRP A 1 106 ? -1.103 -1.294 19.585 1.00 37.09 106 TRP A N 1
ATOM 865 C CA . TRP A 1 106 ? -0.553 -2.015 20.747 1.00 37.09 106 TRP A CA 1
ATOM 866 C C . TRP A 1 106 ? 0.749 -2.794 20.453 1.00 37.09 106 TRP A C 1
ATOM 868 O O . TRP A 1 106 ? 1.275 -3.459 21.328 1.00 37.09 106 TRP A O 1
ATOM 878 N N . LEU A 1 107 ? 1.320 -2.698 19.244 1.00 40.09 107 LEU A N 1
ATOM 879 C CA . LEU A 1 107 ? 2.428 -3.564 18.786 1.00 40.09 107 LEU A CA 1
ATOM 880 C C . LEU A 1 107 ? 3.826 -2.921 18.812 1.00 40.09 107 LEU A C 1
ATOM 882 O O . LEU A 1 107 ? 4.714 -3.368 18.093 1.00 40.09 107 LEU A O 1
ATOM 886 N N . GLN A 1 108 ? 4.075 -1.867 19.592 1.00 40.41 108 GLN A N 1
ATOM 887 C CA . GLN A 1 108 ? 5.423 -1.277 19.587 1.00 40.41 108 GLN A CA 1
ATOM 888 C C . GLN A 1 108 ? 6.443 -2.120 20.381 1.00 40.41 108 GLN A C 1
ATOM 890 O O . GLN A 1 108 ? 7.609 -2.163 20.000 1.00 40.41 108 GLN A O 1
ATOM 895 N N . SER A 1 109 ? 5.989 -2.861 21.397 1.00 44.94 109 SER A N 1
ATOM 896 C CA . SER A 1 109 ? 6.814 -3.788 22.192 1.00 44.94 109 SER A CA 1
ATOM 897 C C . SER A 1 109 ? 6.622 -5.242 21.743 1.00 44.94 109 SER A C 1
ATOM 899 O O . SER A 1 109 ? 7.586 -5.982 21.554 1.00 44.94 109 SER A O 1
ATOM 901 N N . ASP A 1 110 ? 5.376 -5.625 21.456 1.00 39.69 110 ASP A N 1
ATOM 902 C CA . ASP A 1 110 ? 5.003 -7.005 21.138 1.00 39.69 110 ASP A CA 1
ATOM 903 C C . ASP A 1 110 ? 5.452 -7.467 19.745 1.00 39.69 110 ASP A C 1
ATOM 905 O O . ASP A 1 110 ? 5.526 -8.665 19.512 1.00 39.69 110 ASP A O 1
ATOM 909 N N . LEU A 1 111 ? 5.785 -6.567 18.808 1.00 42.66 111 LEU A N 1
ATOM 910 C CA . LEU A 1 111 ? 6.263 -6.946 17.467 1.00 42.66 111 LEU A CA 1
ATOM 911 C C . LEU A 1 111 ? 7.750 -7.314 17.516 1.00 42.66 111 LEU A C 1
ATOM 913 O O . LEU A 1 111 ? 8.156 -8.307 16.923 1.00 42.66 111 LEU A O 1
ATOM 917 N N . ILE A 1 112 ? 8.529 -6.586 18.324 1.00 44.78 112 ILE A N 1
ATOM 918 C CA . ILE A 1 112 ? 9.923 -6.916 18.654 1.00 44.78 112 ILE A CA 1
ATOM 919 C C . ILE A 1 112 ? 9.984 -8.210 19.487 1.00 44.78 112 ILE A C 1
ATOM 921 O O . ILE A 1 112 ? 10.873 -9.036 19.282 1.00 44.78 112 ILE A O 1
ATOM 925 N N . HIS A 1 113 ? 9.007 -8.432 20.372 1.00 39.91 113 HIS A N 1
ATOM 926 C CA . HIS A 1 113 ? 8.881 -9.665 21.154 1.00 39.91 113 HIS A CA 1
ATOM 927 C C . HIS A 1 113 ? 8.369 -10.857 20.313 1.00 39.91 113 HIS A C 1
ATOM 929 O O . HIS A 1 113 ? 8.890 -11.963 20.428 1.00 39.91 113 HIS A O 1
ATOM 935 N N . CYS A 1 114 ? 7.411 -10.638 19.403 1.00 37.72 114 CYS A N 1
ATOM 936 C CA . CYS A 1 114 ? 6.899 -11.641 18.459 1.00 37.72 114 CYS A CA 1
ATOM 937 C C . CYS A 1 114 ? 7.981 -12.124 17.495 1.00 37.72 114 CYS A C 1
ATOM 939 O O . CYS A 1 114 ? 8.034 -13.316 17.222 1.00 37.72 114 CYS A O 1
ATOM 941 N N . LEU A 1 115 ? 8.840 -11.231 16.987 1.00 41.81 115 LEU A N 1
ATOM 942 C CA . LEU A 1 115 ? 9.958 -11.588 16.104 1.00 41.81 115 LEU A CA 1
ATOM 943 C C . LEU A 1 115 ? 10.974 -12.515 16.791 1.00 41.81 115 LEU A C 1
ATOM 945 O O . LEU A 1 115 ? 11.537 -13.382 16.130 1.00 41.81 115 LEU A O 1
ATOM 949 N N . HIS A 1 116 ? 11.141 -12.399 18.112 1.00 41.38 116 HIS A N 1
ATOM 950 C CA . HIS A 1 116 ? 11.962 -13.317 18.907 1.00 41.38 116 HIS A CA 1
ATOM 951 C C . HIS A 1 116 ? 11.247 -14.632 19.281 1.00 41.38 116 HIS A C 1
ATOM 953 O O . HIS A 1 116 ? 11.913 -15.583 19.681 1.00 41.38 116 HIS A O 1
ATOM 959 N N . GLN A 1 117 ? 9.916 -14.719 19.150 1.00 40.34 117 GLN A N 1
ATOM 960 C CA . GLN A 1 117 ? 9.096 -15.846 19.626 1.00 40.34 117 GLN A CA 1
ATOM 961 C C . GLN A 1 117 ? 8.357 -16.630 18.523 1.00 40.34 117 GLN A C 1
ATOM 963 O O . GLN A 1 117 ? 7.472 -17.429 18.839 1.00 40.34 117 GLN A O 1
ATOM 968 N N . ILE A 1 118 ? 8.679 -16.455 17.232 1.00 41.81 118 ILE A N 1
ATOM 969 C CA . ILE A 1 118 ? 8.043 -17.236 16.153 1.00 41.81 118 ILE A CA 1
ATOM 970 C C . ILE A 1 118 ? 8.472 -18.713 16.225 1.00 41.81 118 ILE A C 1
ATOM 972 O O . ILE A 1 118 ? 9.380 -19.162 15.533 1.00 41.81 118 ILE A O 1
ATOM 976 N N . GLN A 1 119 ? 7.740 -19.472 17.038 1.00 39.81 119 GLN A N 1
ATOM 977 C CA . GLN A 1 119 ? 7.524 -20.911 16.913 1.00 39.81 119 GLN A CA 1
ATOM 978 C C . GLN A 1 119 ? 6.053 -21.321 17.120 1.00 39.81 119 GLN A C 1
ATOM 980 O O . GLN A 1 119 ? 5.777 -22.511 17.229 1.00 39.81 119 GLN A O 1
ATOM 985 N N . GLN A 1 120 ? 5.078 -20.397 17.138 1.00 40.62 120 GLN A N 1
ATOM 986 C CA . GLN A 1 120 ? 3.663 -20.766 17.341 1.00 40.62 120 GLN A CA 1
ATOM 987 C C . GLN A 1 120 ? 2.712 -20.186 16.270 1.00 40.62 120 GLN A C 1
ATOM 989 O O . GLN A 1 120 ? 2.903 -19.051 15.820 1.00 40.62 120 GLN A O 1
ATOM 994 N N . PRO A 1 121 ? 1.690 -20.949 15.827 1.00 37.16 121 PRO A N 1
ATOM 995 C CA . PRO A 1 121 ? 0.833 -20.584 14.701 1.00 37.16 121 PRO A CA 1
ATOM 996 C C . PRO A 1 121 ? -0.236 -19.547 15.089 1.00 37.16 121 PRO A C 1
ATOM 998 O O . PRO A 1 121 ? -0.899 -19.657 16.117 1.00 37.16 121 PRO A O 1
ATOM 1001 N N . LYS A 1 122 ? -0.433 -18.538 14.229 1.00 47.75 122 LYS A N 1
ATOM 1002 C CA . LYS A 1 122 ? -1.432 -17.469 14.408 1.00 47.75 122 LYS A CA 1
ATOM 1003 C C . LYS A 1 122 ? -2.856 -17.975 14.147 1.00 47.75 122 LYS A C 1
ATOM 1005 O O . LYS A 1 122 ? -3.164 -18.429 13.045 1.00 47.75 122 LYS A O 1
ATOM 1010 N N . ILE A 1 123 ? -3.737 -17.791 15.128 1.00 39.28 123 ILE A N 1
ATOM 1011 C CA . ILE A 1 123 ? -5.186 -17.990 15.005 1.00 39.28 123 ILE A CA 1
ATOM 1012 C C . ILE A 1 123 ? -5.803 -16.697 14.454 1.00 39.28 123 ILE A C 1
ATOM 1014 O O . ILE A 1 123 ? -5.561 -15.607 14.965 1.00 39.28 123 ILE A O 1
ATOM 1018 N N . HIS A 1 124 ? -6.577 -16.806 13.379 1.00 39.72 124 HIS A N 1
ATOM 1019 C CA . HIS A 1 124 ? -7.342 -15.703 12.805 1.00 39.72 124 HIS A CA 1
ATOM 1020 C C . HIS A 1 124 ? -8.729 -15.666 13.452 1.00 39.72 124 HIS A C 1
ATOM 1022 O O . HIS A 1 124 ? -9.434 -16.672 13.472 1.00 39.72 124 HIS A O 1
ATOM 1028 N N . HIS A 1 125 ? -9.141 -14.501 13.947 1.00 44.69 125 HIS A N 1
ATOM 1029 C CA . HIS A 1 125 ? -10.512 -14.287 14.397 1.00 44.69 125 HIS A CA 1
ATOM 1030 C C . HIS A 1 125 ? -11.311 -13.646 13.269 1.00 44.69 125 HIS A C 1
ATOM 1032 O O . HIS A 1 125 ? -10.965 -12.576 12.768 1.00 44.69 125 HIS A O 1
ATOM 1038 N N . VAL A 1 126 ? -12.389 -14.307 12.862 1.00 51.56 126 VAL A N 1
ATOM 1039 C CA . VAL A 1 126 ? -13.380 -13.703 11.976 1.00 51.56 126 VAL A CA 1
ATOM 1040 C C . VAL A 1 126 ? -14.133 -12.652 12.784 1.00 51.56 126 VAL A C 1
ATOM 1042 O O . VAL A 1 126 ? -14.796 -12.972 13.770 1.00 51.56 126 VAL A O 1
ATOM 1045 N N . VAL A 1 127 ? -14.017 -11.387 12.385 1.00 52.69 127 VAL A N 1
ATOM 1046 C CA . VAL A 1 127 ? -14.788 -10.299 12.989 1.00 52.69 127 VAL A CA 1
ATOM 1047 C C . VAL A 1 127 ? -16.154 -10.256 12.313 1.00 52.69 127 VAL A C 1
ATOM 1049 O O . VAL A 1 127 ? -16.263 -9.938 11.131 1.00 52.69 127 VAL A O 1
ATOM 1052 N N . ASN A 1 128 ? -17.199 -10.591 13.067 1.00 67.69 128 ASN A N 1
ATOM 1053 C CA . ASN A 1 128 ? -18.576 -10.564 12.583 1.00 67.69 128 ASN A CA 1
ATOM 1054 C C . ASN A 1 128 ? -19.225 -9.199 12.842 1.00 67.69 128 ASN A C 1
ATOM 1056 O O . ASN A 1 128 ? -19.097 -8.613 13.922 1.00 67.69 128 ASN A O 1
ATOM 1060 N N . TRP A 1 129 ? -19.980 -8.707 11.859 1.00 70.62 129 TRP A N 1
ATOM 1061 C CA . TRP A 1 129 ? -20.764 -7.477 11.971 1.00 70.62 129 TRP A CA 1
ATOM 1062 C C . TRP A 1 129 ? -22.040 -7.697 12.791 1.00 70.62 129 TRP A C 1
ATOM 1064 O O . TRP A 1 129 ? -23.137 -7.805 12.253 1.00 70.62 129 TRP A O 1
ATOM 1074 N N . ASN A 1 130 ? -21.900 -7.727 14.115 1.00 83.25 130 ASN A N 1
ATOM 1075 C CA . ASN A 1 130 ? -23.040 -7.855 15.027 1.00 83.25 130 ASN A CA 1
ATOM 1076 C C . ASN A 1 130 ? -23.629 -6.487 15.401 1.00 83.25 130 ASN A C 1
ATOM 1078 O O . ASN A 1 130 ? -22.897 -5.498 15.515 1.00 83.25 130 ASN A O 1
ATOM 1082 N N . LYS A 1 131 ? -24.946 -6.419 15.616 1.00 87.19 131 LYS A N 1
ATOM 1083 C CA . LYS A 1 131 ? -25.600 -5.228 16.182 1.00 87.19 131 LYS A CA 1
ATOM 1084 C C . LYS A 1 131 ? -25.163 -5.033 17.647 1.00 87.19 131 LYS A C 1
ATOM 1086 O O . LYS A 1 131 ? -24.901 -6.035 18.316 1.00 87.19 131 LYS A O 1
ATOM 1091 N N . PRO A 1 132 ? -25.032 -3.789 18.148 1.00 82.88 132 PRO A N 1
ATOM 1092 C CA . PRO A 1 132 ? -24.672 -3.572 19.546 1.00 82.88 132 PRO A CA 1
ATOM 1093 C C . PRO A 1 132 ? -25.834 -3.975 20.478 1.00 82.88 132 PRO A C 1
ATOM 1095 O O . PRO A 1 132 ? -26.990 -3.951 20.048 1.00 82.88 132 PRO A O 1
ATOM 1098 N N . PRO A 1 133 ? -25.572 -4.338 21.747 1.00 88.94 133 PRO A N 1
ATOM 1099 C CA . PRO A 1 133 ? -26.630 -4.583 22.725 1.00 88.94 133 PRO A CA 1
ATOM 1100 C C . PRO A 1 133 ? -27.489 -3.335 22.974 1.00 88.94 133 PRO A C 1
ATOM 1102 O O . PRO A 1 133 ? -27.055 -2.203 22.753 1.00 88.94 133 PRO A O 1
ATOM 1105 N N . LYS A 1 134 ? -28.708 -3.528 23.488 1.00 89.81 134 LYS A N 1
ATOM 1106 C CA . LYS A 1 134 ? -29.590 -2.419 23.882 1.00 89.81 134 LYS A CA 1
ATOM 1107 C C . LYS A 1 134 ? -28.883 -1.510 24.899 1.00 89.81 134 LYS A C 1
ATOM 1109 O O . LYS A 1 134 ? -28.310 -2.003 25.863 1.00 89.81 134 LYS A O 1
ATOM 1114 N N . GLY A 1 135 ? -28.930 -0.196 24.670 1.00 86.50 135 GLY A N 1
ATOM 1115 C CA . GLY A 1 135 ? -28.219 0.808 25.476 1.00 86.50 135 GLY A CA 1
ATOM 1116 C C . GLY A 1 135 ? -26.820 1.169 24.963 1.00 86.50 135 GLY A C 1
ATOM 1117 O O . GLY A 1 135 ? -26.223 2.113 25.470 1.00 86.50 135 GLY A O 1
ATOM 1118 N N . PHE A 1 136 ? -26.319 0.477 23.935 1.00 86.81 136 PHE A N 1
ATOM 1119 C CA . PHE A 1 136 ? -25.042 0.780 23.294 1.00 86.81 136 PHE A CA 1
ATOM 1120 C C . PHE A 1 136 ? -25.239 1.290 21.870 1.00 86.81 136 PHE A C 1
ATOM 1122 O O . PHE A 1 136 ? -26.167 0.894 21.160 1.00 86.81 136 PHE A O 1
ATOM 1129 N N . TYR A 1 137 ? -24.299 2.126 21.441 1.00 84.44 137 TYR A N 1
ATOM 1130 C CA . TYR A 1 137 ? -24.193 2.582 20.066 1.00 84.44 137 TYR A CA 1
ATOM 1131 C C . TYR A 1 137 ? -22.971 1.966 19.399 1.00 84.44 137 TYR A C 1
ATOM 1133 O O . TYR A 1 137 ? -21.934 1.746 20.025 1.00 84.44 137 TYR A O 1
ATOM 1141 N N . LYS A 1 138 ? -23.097 1.696 18.103 1.00 86.12 138 LYS A N 1
ATOM 1142 C CA . LYS A 1 138 ? -21.990 1.296 17.246 1.00 86.12 138 LYS A CA 1
ATOM 1143 C C . LYS A 1 138 ? -21.564 2.491 16.410 1.00 86.12 138 LYS A C 1
ATOM 1145 O O . LYS A 1 138 ? -22.375 3.065 15.688 1.00 86.12 138 LYS A O 1
ATOM 1150 N N . LEU A 1 139 ? -20.286 2.830 16.509 1.00 85.12 139 LEU A N 1
ATOM 1151 C CA . LEU A 1 139 ? -19.655 3.866 15.713 1.00 85.12 139 LEU A CA 1
ATOM 1152 C C . LEU A 1 139 ? -18.988 3.223 14.490 1.00 85.12 139 LEU A C 1
ATOM 1154 O O . LEU A 1 139 ? -18.135 2.347 14.620 1.00 85.12 139 LEU A O 1
ATOM 1158 N N . ASN A 1 140 ? -19.406 3.644 13.303 1.00 88.44 140 ASN A N 1
ATOM 1159 C CA . ASN A 1 140 ? -18.796 3.290 12.029 1.00 88.44 140 ASN A CA 1
ATOM 1160 C C . ASN A 1 140 ? -18.118 4.533 11.467 1.00 88.44 140 ASN A C 1
ATOM 1162 O O . ASN A 1 140 ? -18.821 5.500 11.198 1.00 88.44 140 ASN A O 1
ATOM 1166 N N . THR A 1 1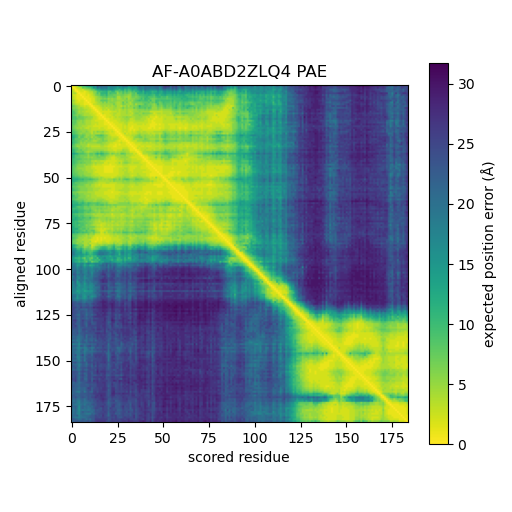41 ? -16.808 4.506 11.254 1.00 85.56 141 THR A N 1
ATOM 1167 C CA . THR A 1 141 ? -16.056 5.644 10.706 1.00 85.56 141 THR A CA 1
ATOM 1168 C C . THR A 1 141 ? -15.345 5.258 9.420 1.00 85.56 141 THR A C 1
ATOM 1170 O O . THR A 1 141 ? -15.049 4.084 9.205 1.00 85.56 141 THR A O 1
ATOM 1173 N N . ASP A 1 142 ? -15.112 6.250 8.570 1.00 86.81 142 ASP A N 1
ATOM 1174 C CA . ASP A 1 142 ? -14.380 6.124 7.312 1.00 86.81 142 ASP A CA 1
ATOM 1175 C C . ASP A 1 142 ? -13.645 7.437 7.020 1.00 86.81 142 ASP A C 1
ATOM 1177 O O . ASP A 1 142 ? -14.230 8.528 7.082 1.00 86.81 142 ASP A O 1
ATOM 1181 N N . GLY A 1 143 ? -12.357 7.326 6.718 1.00 83.62 143 GLY A N 1
ATOM 1182 C CA . GLY A 1 143 ? -11.466 8.442 6.445 1.00 83.62 143 GLY A CA 1
ATOM 1183 C C . GLY A 1 143 ? -11.081 8.571 4.975 1.00 83.62 143 GLY A C 1
ATOM 1184 O O . GLY A 1 143 ? -10.586 7.642 4.346 1.00 83.62 143 GLY A O 1
ATOM 1185 N N . ALA A 1 144 ? -11.200 9.777 4.425 1.00 83.75 144 ALA A N 1
ATOM 1186 C CA . ALA A 1 144 ? -10.851 10.093 3.048 1.00 83.75 144 ALA A CA 1
ATOM 1187 C C . ALA A 1 144 ? -9.615 11.004 2.960 1.00 83.75 144 ALA A C 1
ATOM 1189 O O . ALA A 1 144 ? -9.658 12.203 3.227 1.00 83.75 144 ALA A O 1
ATOM 1190 N N . CYS A 1 145 ? -8.498 10.436 2.501 1.00 80.12 145 CYS A N 1
ATOM 1191 C CA . CYS A 1 145 ? -7.231 11.159 2.373 1.00 80.12 145 CYS A CA 1
ATOM 1192 C C . CYS A 1 145 ? -7.248 12.252 1.297 1.00 80.12 145 CYS A C 1
ATOM 1194 O O . CYS A 1 145 ? -6.700 13.324 1.521 1.00 80.12 145 CYS A O 1
ATOM 1196 N N . LYS A 1 146 ? -7.858 12.002 0.131 1.00 79.25 146 LYS A N 1
ATOM 1197 C CA . LYS A 1 146 ? -7.847 12.967 -0.987 1.00 79.25 146 LYS A CA 1
ATOM 1198 C C . LYS A 1 146 ? -8.636 14.240 -0.680 1.00 79.25 146 LYS A C 1
ATOM 1200 O O . LYS A 1 146 ? -8.289 15.303 -1.172 1.00 79.25 146 LYS A O 1
ATOM 1205 N N . SER A 1 147 ? -9.689 14.121 0.122 1.00 75.69 147 SER A N 1
ATOM 1206 C CA . SER A 1 147 ? -10.502 15.245 0.592 1.00 75.69 147 SER A CA 1
ATOM 1207 C C . SER A 1 147 ? -10.099 15.720 1.992 1.00 75.69 147 SER A C 1
ATOM 1209 O O . SER A 1 147 ? -10.764 16.595 2.539 1.00 75.69 147 SER A O 1
ATOM 1211 N N . SER A 1 148 ? -9.046 15.136 2.584 1.00 82.00 148 SER A N 1
ATOM 1212 C CA . SER A 1 148 ? -8.600 15.354 3.970 1.00 82.00 148 SER A CA 1
ATOM 1213 C C . SER A 1 148 ? -9.741 15.380 4.988 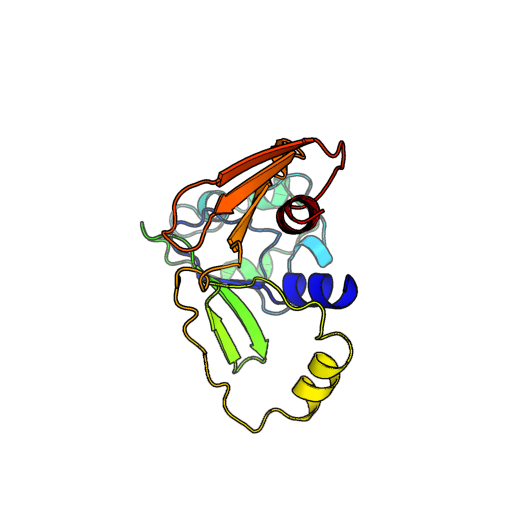1.00 82.00 148 SER A C 1
ATOM 1215 O O . SER A 1 148 ? -9.725 16.167 5.935 1.00 82.00 148 SER A O 1
ATOM 1217 N N . SER A 1 149 ? -10.750 14.546 4.767 1.00 82.69 149 SER A N 1
ATOM 1218 C CA . SER A 1 149 ? -11.998 14.540 5.517 1.00 82.69 149 SER A CA 1
ATOM 1219 C C . SER A 1 149 ? -12.287 13.153 6.044 1.00 82.69 149 SER A C 1
ATOM 1221 O O . SER A 1 149 ? -11.652 12.172 5.664 1.00 82.69 149 SER A O 1
ATOM 1223 N N . GLY A 1 150 ? -13.285 13.053 6.894 1.00 86.69 150 GLY A N 1
ATOM 1224 C CA . GLY A 1 150 ? -13.828 11.767 7.261 1.00 86.69 150 GLY A CA 1
ATOM 1225 C C . GLY A 1 150 ? -15.126 11.938 7.998 1.00 86.69 150 GLY A C 1
ATOM 1226 O O . GLY A 1 150 ? -15.626 13.043 8.236 1.00 86.69 150 GLY A O 1
ATOM 1227 N N . ARG A 1 151 ? -15.752 10.796 8.188 1.00 86.38 151 ARG A N 1
ATOM 1228 C CA . ARG A 1 151 ? -17.188 10.699 8.356 1.00 86.38 151 ARG A CA 1
ATOM 1229 C C . ARG A 1 151 ? -17.506 9.480 9.178 1.00 86.38 151 ARG A C 1
ATOM 1231 O O . ARG A 1 151 ? -16.755 8.506 9.183 1.00 86.38 151 ARG A O 1
ATOM 1238 N N . GLY A 1 152 ? -18.663 9.511 9.810 1.00 88.38 152 GLY A N 1
ATOM 1239 C CA . GLY A 1 152 ? -19.144 8.347 10.510 1.00 88.38 152 GLY A CA 1
ATOM 1240 C C . GLY A 1 152 ? -20.644 8.311 10.677 1.00 88.38 152 GLY A C 1
ATOM 1241 O O . GLY A 1 152 ? -21.354 9.304 10.523 1.00 88.38 152 GLY A O 1
ATOM 1242 N N . LEU A 1 153 ? -21.108 7.108 10.981 1.00 90.19 153 LEU A N 1
ATOM 1243 C CA . LEU A 1 153 ? -22.477 6.796 11.335 1.00 90.19 153 LEU A CA 1
ATOM 1244 C C . LEU A 1 153 ? -22.486 6.238 12.750 1.00 90.19 153 LEU A C 1
ATOM 1246 O O . LEU A 1 153 ? -21.731 5.321 13.079 1.00 90.19 153 LEU A O 1
ATOM 1250 N N . ILE A 1 154 ? -23.387 6.762 13.564 1.00 87.00 154 ILE A N 1
ATOM 1251 C CA . ILE A 1 154 ? -23.717 6.220 14.873 1.00 87.00 154 ILE A CA 1
ATOM 1252 C C . ILE A 1 154 ? -24.980 5.390 14.686 1.00 87.00 154 ILE A C 1
ATOM 1254 O O . ILE A 1 154 ? -26.000 5.902 14.222 1.00 87.00 154 ILE A O 1
ATOM 1258 N N . ARG A 1 155 ? -24.911 4.101 15.016 1.00 88.19 155 ARG A N 1
ATOM 1259 C CA . ARG A 1 155 ? -26.025 3.157 14.899 1.00 88.19 155 ARG A CA 1
ATOM 1260 C C . ARG A 1 155 ? -26.477 2.676 16.260 1.00 88.19 155 ARG A C 1
ATOM 1262 O O . ARG A 1 155 ? -25.650 2.393 17.122 1.00 88.19 155 ARG A O 1
ATOM 1269 N N . GLU A 1 156 ? -27.780 2.547 16.431 1.00 89.19 156 GLU A N 1
ATOM 1270 C CA . GLU A 1 156 ? -28.365 1.981 17.643 1.00 89.19 156 GLU A CA 1
ATOM 1271 C C . GLU A 1 156 ? -28.467 0.439 17.566 1.00 89.19 156 GLU A C 1
ATOM 1273 O O . GLU A 1 156 ? -28.072 -0.184 16.576 1.00 89.19 156 GLU A O 1
ATOM 1278 N N . HIS A 1 157 ? -28.949 -0.194 18.637 1.00 88.69 157 HIS A N 1
ATOM 1279 C CA . HIS A 1 157 ? -29.032 -1.652 18.811 1.00 88.69 157 HIS A CA 1
ATOM 1280 C C . HIS A 1 157 ? -29.859 -2.431 17.772 1.00 88.69 157 HIS A C 1
ATOM 1282 O O . HIS A 1 157 ? -29.596 -3.609 17.538 1.00 88.69 157 HIS A O 1
ATOM 1288 N N . GLN A 1 158 ? -30.835 -1.818 17.107 1.00 91.12 158 GLN A N 1
ATOM 1289 C CA . GLN A 1 158 ? -31.580 -2.422 15.999 1.00 91.12 158 GLN A CA 1
ATOM 1290 C C . GLN A 1 158 ? -30.842 -2.258 14.659 1.00 91.12 158 GLN A C 1
ATOM 1292 O O . GLN A 1 158 ? -31.205 -2.913 13.678 1.00 91.12 158 GLN A O 1
ATOM 1297 N N . GLY A 1 159 ? -29.737 -1.505 14.634 1.00 86.38 159 GLY A N 1
ATOM 1298 C CA . GLY A 1 159 ? -28.886 -1.255 13.471 1.00 86.38 159 GLY A CA 1
ATOM 1299 C C . GLY A 1 159 ? -29.267 -0.006 12.671 1.00 86.38 159 GLY A C 1
ATOM 1300 O O . GLY A 1 159 ? -28.602 0.294 11.670 1.00 86.38 159 GLY A O 1
ATOM 1301 N N . ASN A 1 160 ? -30.296 0.726 13.103 1.00 90.38 160 ASN A N 1
ATOM 1302 C CA . ASN A 1 160 ? -30.725 1.965 12.470 1.00 90.38 160 ASN A CA 1
ATOM 1303 C C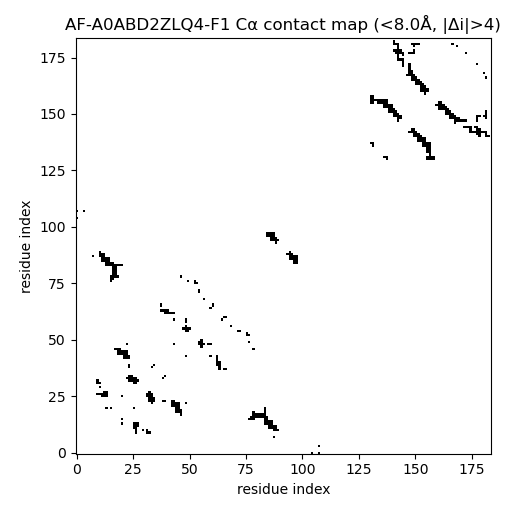 . ASN A 1 160 ? -29.683 3.061 12.695 1.00 90.38 160 ASN A C 1
ATOM 1305 O O . ASN A 1 160 ? -28.981 3.082 13.707 1.00 90.38 160 ASN A O 1
ATOM 1309 N N . VAL A 1 161 ? -29.573 3.975 11.733 1.00 90.38 161 VAL A N 1
ATOM 1310 C CA . VAL A 1 161 ? -28.710 5.150 11.872 1.00 90.38 161 VAL A CA 1
ATOM 1311 C C . VAL A 1 161 ? -29.388 6.119 12.832 1.00 90.38 161 VAL A C 1
ATOM 1313 O O . VAL A 1 161 ? -30.485 6.593 12.562 1.00 90.38 161 VAL A O 1
ATOM 1316 N N . HIS A 1 162 ? -28.726 6.402 13.946 1.00 89.12 162 HIS A N 1
ATOM 1317 C CA . HIS A 1 162 ? -29.155 7.408 14.907 1.00 89.12 162 HIS A CA 1
ATOM 1318 C C . HIS A 1 162 ? -28.664 8.798 14.494 1.00 89.12 162 HIS A C 1
ATOM 1320 O O . HIS A 1 162 ? -29.395 9.782 14.570 1.00 89.12 162 HIS A O 1
ATOM 1326 N N . SER A 1 163 ? -27.408 8.900 14.055 1.00 91.12 163 SER A N 1
ATOM 1327 C CA . SER A 1 163 ? -26.808 10.168 13.631 1.00 91.12 163 SER A CA 1
ATOM 1328 C C . SER A 1 163 ? -25.663 9.931 12.654 1.00 91.12 163 SER A C 1
ATOM 1330 O O . SER A 1 163 ? -25.071 8.849 12.624 1.00 91.12 163 SER A O 1
ATOM 1332 N N . ALA A 1 164 ? -25.343 10.956 11.873 1.00 92.38 164 ALA A N 1
ATOM 1333 C CA . ALA A 1 164 ? -24.200 10.980 10.976 1.00 92.38 164 ALA A CA 1
ATOM 1334 C C . ALA A 1 164 ? -23.375 12.238 11.242 1.00 92.38 164 ALA A C 1
ATOM 1336 O O . ALA A 1 164 ? -23.926 13.275 11.610 1.00 92.38 164 ALA A O 1
ATOM 1337 N N . PHE A 1 165 ? -22.069 12.145 11.036 1.00 87.56 165 PHE A N 1
ATOM 1338 C CA . PHE A 1 165 ? -21.173 13.287 11.126 1.00 87.56 165 PHE A CA 1
ATOM 1339 C C . PHE A 1 165 ? -20.153 13.257 9.997 1.00 87.56 165 PHE A C 1
ATOM 1341 O O . PHE A 1 165 ? -19.835 12.207 9.432 1.00 87.56 165 PHE A O 1
ATOM 1348 N N . SER A 1 166 ? -19.635 14.436 9.687 1.00 90.06 166 SER A N 1
ATOM 1349 C CA . SER A 1 166 ? -18.515 14.627 8.781 1.00 90.06 166 SER A CA 1
ATOM 1350 C C . SER A 1 166 ? -17.690 15.801 9.266 1.00 90.06 166 SER A C 1
ATOM 1352 O O . SER A 1 166 ? -18.255 16.817 9.668 1.00 90.06 166 SER A O 1
ATOM 1354 N N . SER A 1 167 ? -16.374 15.676 9.189 1.00 83.31 167 SER A N 1
ATOM 1355 C CA . SER A 1 167 ? -15.453 16.748 9.536 1.00 83.31 167 SER A CA 1
ATOM 1356 C C . SER A 1 167 ? -14.320 16.819 8.518 1.00 83.31 167 SER A C 1
ATOM 1358 O O . SER A 1 167 ? -13.939 15.817 7.900 1.00 83.31 167 SER A O 1
ATOM 1360 N N . TRP A 1 168 ? -13.827 18.034 8.306 1.00 85.38 168 TRP A N 1
ATOM 1361 C CA . TRP A 1 168 ? -12.663 18.309 7.481 1.00 85.38 168 TRP 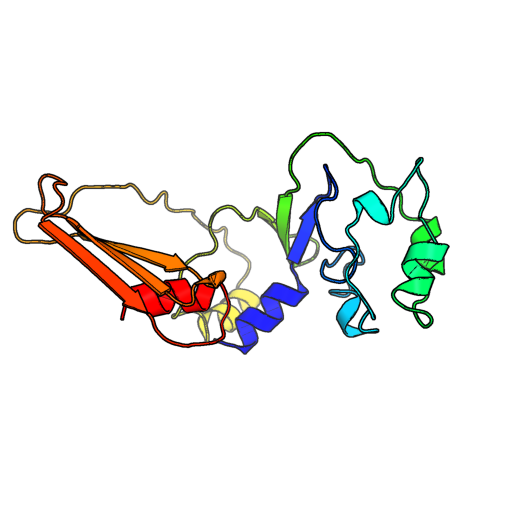A CA 1
ATOM 1362 C C . TRP A 1 168 ? -11.503 18.687 8.392 1.00 85.38 168 TRP A C 1
ATOM 1364 O O . TRP A 1 168 ? -11.662 19.524 9.276 1.00 85.38 168 TRP A O 1
ATOM 1374 N N . TYR A 1 169 ? -10.346 18.061 8.195 1.00 73.56 169 TYR A N 1
ATOM 1375 C CA . TYR A 1 169 ? -9.244 18.173 9.152 1.00 73.56 169 TYR A CA 1
ATOM 1376 C C . TYR A 1 169 ? -8.107 19.075 8.664 1.00 73.56 169 TYR A C 1
ATOM 1378 O O . TYR A 1 169 ? -7.177 19.326 9.419 1.00 73.56 169 TYR A O 1
ATOM 1386 N N . SER A 1 170 ? -8.137 19.549 7.412 1.00 63.28 170 SER A N 1
ATOM 1387 C CA . SER A 1 170 ? -7.071 20.378 6.815 1.00 63.28 170 SER A CA 1
ATOM 1388 C C . SER A 1 170 ? -5.658 19.778 6.941 1.00 63.28 170 SER A C 1
ATOM 1390 O O . SER A 1 170 ? -4.673 20.506 7.048 1.00 63.28 170 SER A O 1
ATOM 1392 N N . VAL A 1 171 ? -5.532 18.443 6.942 1.00 55.94 171 VAL A N 1
ATOM 1393 C CA . VAL A 1 171 ? -4.244 17.759 7.137 1.00 55.94 171 VAL A CA 1
ATOM 1394 C C . VAL A 1 171 ? -3.803 17.031 5.865 1.00 55.94 171 VAL A C 1
ATOM 1396 O O . VAL A 1 171 ? -4.516 16.160 5.364 1.00 55.94 171 VAL A O 1
ATOM 1399 N N . ASN A 1 172 ? -2.584 17.323 5.393 1.00 59.97 172 ASN A N 1
ATOM 1400 C CA . ASN A 1 172 ? -1.872 16.465 4.442 1.00 59.97 172 ASN A CA 1
ATOM 1401 C C . ASN A 1 172 ? -1.535 15.132 5.131 1.00 59.97 172 ASN A C 1
ATOM 1403 O O . ASN A 1 172 ? -0.985 15.089 6.242 1.00 59.97 172 ASN A O 1
ATOM 1407 N N . GLY A 1 173 ? -1.909 14.018 4.509 1.00 61.88 173 GLY A N 1
ATOM 1408 C CA . GLY A 1 173 ? -1.877 12.725 5.179 1.00 61.88 173 GLY A CA 1
ATOM 1409 C C . GLY A 1 173 ? -1.877 11.534 4.240 1.00 61.88 173 GLY A C 1
ATOM 1410 O O . GLY A 1 173 ? -1.778 11.670 3.031 1.00 61.88 173 GLY A O 1
ATOM 1411 N N . THR A 1 174 ? -1.971 10.352 4.839 1.00 71.44 174 THR A N 1
ATOM 1412 C CA . THR A 1 174 ? -2.160 9.073 4.141 1.00 71.44 174 THR A CA 1
ATOM 1413 C C . THR A 1 174 ? -3.566 8.560 4.437 1.00 71.44 174 THR A C 1
ATOM 1415 O O . THR A 1 174 ? -4.177 9.010 5.409 1.00 71.44 174 THR A O 1
ATOM 1418 N N . SER A 1 175 ? -4.069 7.589 3.669 1.00 71.69 175 SER A N 1
ATOM 1419 C CA . SER A 1 175 ? -5.373 6.954 3.933 1.00 71.69 175 SER A CA 1
ATOM 1420 C C . SER A 1 175 ? -5.516 6.507 5.385 1.00 71.69 175 SER A C 1
ATOM 1422 O O . SER A 1 175 ? -6.497 6.849 6.026 1.00 71.69 175 SER A O 1
ATOM 1424 N N . LEU A 1 176 ? -4.483 5.892 5.968 1.00 67.19 176 LEU A N 1
ATOM 1425 C CA . LEU A 1 176 ? -4.513 5.465 7.370 1.00 67.19 176 LEU A CA 1
ATOM 1426 C C . LEU A 1 176 ? -4.643 6.632 8.364 1.00 67.19 176 LEU A C 1
ATOM 1428 O O . LEU A 1 176 ? -5.302 6.504 9.391 1.00 67.19 176 LEU A O 1
ATOM 1432 N N . LYS A 1 177 ? -4.020 7.778 8.062 1.00 65.62 177 LYS A N 1
ATOM 1433 C CA . LYS A 1 177 ? -4.161 8.988 8.879 1.00 65.62 177 LYS A CA 1
ATOM 1434 C C . LYS A 1 177 ? -5.602 9.488 8.803 1.00 65.62 177 LYS A C 1
ATOM 1436 O O . LYS A 1 177 ? -6.183 9.759 9.842 1.00 65.62 177 LYS A O 1
ATOM 1441 N N . ALA A 1 178 ? -6.192 9.538 7.610 1.00 71.94 178 ALA A N 1
ATOM 1442 C CA . ALA A 1 178 ? -7.588 9.929 7.452 1.00 71.94 178 ALA A CA 1
ATOM 1443 C C . ALA A 1 178 ? -8.539 9.004 8.236 1.00 71.94 178 ALA A C 1
ATOM 1445 O O . ALA A 1 178 ? -9.436 9.507 8.902 1.00 71.94 178 ALA A O 1
ATOM 1446 N N . GLU A 1 179 ? -8.313 7.684 8.223 1.00 74.12 179 GLU A N 1
ATOM 1447 C CA . GLU A 1 179 ? -9.112 6.720 9.004 1.00 74.12 179 GLU A CA 1
ATOM 1448 C C . GLU A 1 179 ? -9.022 6.978 10.513 1.00 74.12 179 GLU A C 1
ATOM 1450 O O . GLU A 1 179 ? -10.028 6.959 11.217 1.00 74.12 179 GLU A O 1
ATOM 1455 N N . ALA A 1 180 ? -7.818 7.264 11.017 1.00 71.31 180 ALA A N 1
ATOM 1456 C CA . ALA A 1 180 ? -7.615 7.584 12.427 1.00 71.31 180 ALA A CA 1
ATOM 1457 C C . ALA A 1 180 ? -8.275 8.915 12.818 1.00 71.31 180 ALA A C 1
ATOM 1459 O O . ALA A 1 180 ? -8.863 9.014 13.890 1.00 71.31 180 ALA A O 1
ATOM 1460 N N . PHE A 1 181 ? -8.214 9.923 11.946 1.00 71.44 181 PHE A N 1
ATOM 1461 C CA . PHE A 1 181 ? -8.888 11.204 12.168 1.00 71.44 181 PHE A CA 1
ATOM 1462 C C . PHE A 1 181 ? -10.413 11.103 12.062 1.00 71.44 181 PHE A C 1
ATOM 1464 O O . PHE A 1 181 ? -11.100 11.916 12.661 1.00 71.44 181 PHE A O 1
ATOM 1471 N N . ALA A 1 182 ? -10.962 10.104 11.368 1.00 74.06 182 ALA A N 1
ATOM 1472 C CA . ALA A 1 182 ? -12.406 9.867 11.344 1.00 74.06 182 ALA A CA 1
ATOM 1473 C C . ALA A 1 182 ? -12.972 9.371 12.684 1.00 74.06 182 ALA A C 1
ATOM 1475 O O . ALA A 1 182 ? -14.185 9.436 12.878 1.00 74.06 182 ALA A O 1
ATOM 1476 N N . LEU A 1 183 ? -12.113 8.897 13.594 1.00 72.25 183 LEU A N 1
ATOM 1477 C CA . LEU A 1 183 ? -12.479 8.483 14.953 1.00 72.25 183 LEU A CA 1
ATOM 1478 C C . LEU A 1 183 ? -12.447 9.625 15.982 1.00 72.25 183 LEU A C 1
ATOM 1480 O O . LEU A 1 183 ? -12.948 9.424 17.089 1.00 72.25 183 LEU A O 1
ATOM 1484 N N . LEU A 1 184 ? -11.828 10.763 15.646 1.00 69.75 184 LEU A N 1
ATOM 1485 C CA . LEU A 1 184 ? -11.644 11.930 16.517 1.00 69.75 184 LEU A CA 1
ATOM 1486 C C . LEU A 1 184 ? -12.683 13.013 16.207 1.00 69.75 184 LEU A C 1
ATOM 1488 O O . LEU A 1 184 ? -13.157 13.634 17.181 1.00 69.75 184 LEU A O 1
#

Secondary structure (DSSP, 8-state):
-HHHHHHHHHTEEEE-SS--SBTTTS-SSSS--GGGTS--SS--BHHHHEETTEE-HHHHHHH-TT---GGGTT------SSPPEEEEEEETTEEEE-S-----TTHHHHHHHHHH---SPPPPPP---PPPPTT--EEEEEEETTTTEEEEEEE-TTS-EEEEEEEE------HHHHHHHTT-

Mean predicted aligned error: 16.66 Å

Foldseek 3Di:
DVVVVVVQQFQKAKPAAQQQDWQQRHDPPVRGGNCVVFNWPDTDTRPRQAPPFAGPPVVVCNRPVPDDCPCVRVDTDDYHPDDMWMWGPPDPPDIGTPPDDDDDPPCPPVVVVCVVVPPDDDDDDDDDPAADPAPDWDKDKAFDQVQQKIKIFIAGRVRDTPDIDMDHDPDNDDRNVRRVVRVD

InterPro domains:
  IPR053151 Ribonuclease H-like [PTHR47723] (119-184)

pLDDT: mean 71.25, std 18.11, range [36.19, 93.31]

Nearest PDB structures (foldseek):
  7nsh-assembly1_BS  TM=3.632E-01  e=2.513E-01  Sus scrofa
  3j9m-assembly1_AI  TM=5.652E-01  e=1.991E+00  Homo sapiens
  5oom-assembly1_P  TM=3.697E-01  e=3.802E-01  Homo sapiens
  6zm5-assembly1_P  TM=3.955E-01  e=1.102E+00  Homo sapiens
  8d9g-assembly1_A  TM=4.719E-01  e=2.676E+00  Candidatus Scalindua brodae

Organism: NCBI:txid153742